Protein AF-A0A2S7Y450-F1 (afdb_monomer)

Nearest PDB structures (foldseek):
  4q97-assembly1_B  TM=5.450E-01  e=5.864E+00  Ginglymostoma cirratum
  1hxm-assembly1_B  TM=4.293E-01  e=9.156E+00  Homo sapiens

Structure (mmCIF, N/CA/C/O backbone):
data_AF-A0A2S7Y450-F1
#
_entry.id   AF-A0A2S7Y450-F1
#
loop_
_atom_site.group_PDB
_atom_site.id
_atom_site.type_symbol
_atom_site.label_atom_id
_atom_site.label_alt_id
_atom_site.label_comp_id
_atom_site.label_asym_id
_atom_site.label_entity_id
_atom_site.label_seq_id
_atom_site.pdbx_PDB_ins_code
_atom_site.Cartn_x
_atom_site.Cartn_y
_atom_site.Cartn_z
_atom_site.occupancy
_atom_site.B_iso_or_equiv
_atom_site.auth_seq_id
_atom_site.auth_comp_id
_atom_site.auth_asym_id
_atom_site.auth_atom_id
_atom_site.pdbx_PDB_model_num
ATOM 1 N N . MET A 1 1 ? 5.043 7.098 26.850 1.00 60.69 1 MET A N 1
ATOM 2 C CA . MET A 1 1 ? 4.029 7.138 25.773 1.00 60.69 1 MET A CA 1
ATOM 3 C C . MET A 1 1 ? 2.965 6.100 26.075 1.00 60.69 1 MET A C 1
ATOM 5 O O . MET A 1 1 ? 3.335 5.028 26.536 1.00 60.69 1 MET A O 1
ATOM 9 N N . ALA A 1 2 ? 1.686 6.416 25.861 1.00 76.94 2 ALA A N 1
ATOM 10 C CA . ALA A 1 2 ? 0.611 5.437 26.000 1.00 76.94 2 ALA A CA 1
ATOM 11 C C . ALA A 1 2 ? 0.583 4.502 24.778 1.00 76.94 2 ALA A C 1
ATOM 13 O O . ALA A 1 2 ? 0.733 4.953 23.645 1.00 76.94 2 ALA A O 1
ATOM 14 N N . THR A 1 3 ? 0.407 3.205 25.008 1.00 88.06 3 THR A N 1
ATOM 15 C CA . THR A 1 3 ? 0.175 2.196 23.966 1.00 88.06 3 THR A CA 1
ATOM 16 C C . THR A 1 3 ? -1.255 2.292 23.422 1.00 88.06 3 THR A C 1
ATOM 18 O O . THR A 1 3 ? -2.133 2.858 24.072 1.00 88.06 3 THR A O 1
ATOM 21 N N . SER A 1 4 ? -1.522 1.688 22.257 1.00 86.50 4 SER A N 1
ATOM 22 C CA . SER A 1 4 ? -2.878 1.638 21.677 1.00 86.50 4 SER A CA 1
ATOM 23 C C . SER A 1 4 ? -3.914 1.057 22.654 1.00 86.50 4 SER A C 1
ATOM 25 O O . SER A 1 4 ? -4.993 1.622 22.815 1.00 86.50 4 SER A O 1
ATOM 27 N N . ARG A 1 5 ? -3.552 -0.002 23.397 1.00 89.25 5 ARG A N 1
ATOM 28 C CA . ARG A 1 5 ? -4.408 -0.587 24.441 1.00 89.25 5 ARG A CA 1
ATOM 29 C C . ARG A 1 5 ? -4.719 0.416 25.554 1.00 89.25 5 ARG A C 1
ATOM 31 O O . ARG A 1 5 ? -5.879 0.588 25.885 1.00 89.25 5 ARG A O 1
ATOM 38 N N . GLN A 1 6 ? -3.717 1.138 26.059 1.00 92.56 6 GLN A N 1
ATOM 39 C CA . GLN A 1 6 ? -3.934 2.147 27.105 1.00 92.56 6 GLN A CA 1
ATOM 40 C C . GLN A 1 6 ? -4.864 3.279 26.643 1.00 92.56 6 GLN A C 1
ATOM 42 O O . GLN A 1 6 ? -5.698 3.741 27.417 1.00 92.56 6 GLN A O 1
ATOM 47 N N . LEU A 1 7 ? -4.759 3.707 25.380 1.00 92.38 7 LEU A N 1
ATOM 48 C CA . LEU A 1 7 ? -5.682 4.691 24.805 1.00 92.38 7 LEU A CA 1
ATOM 49 C C . LEU A 1 7 ? -7.101 4.121 24.664 1.00 92.38 7 LEU A C 1
ATOM 51 O O . LEU A 1 7 ? -8.072 4.826 24.935 1.00 92.38 7 LEU A O 1
ATOM 55 N N . ALA A 1 8 ? -7.230 2.852 24.275 1.00 93.31 8 ALA A N 1
ATOM 56 C CA . ALA A 1 8 ? -8.525 2.189 24.185 1.00 93.31 8 ALA A CA 1
ATOM 57 C C . ALA A 1 8 ? -9.195 2.052 25.558 1.00 93.31 8 ALA A C 1
ATOM 59 O O . ALA A 1 8 ? -10.369 2.392 25.685 1.00 93.31 8 ALA A O 1
ATOM 60 N N . ASP A 1 9 ? -8.436 1.651 26.579 1.00 94.31 9 ASP A N 1
ATOM 61 C CA . ASP A 1 9 ? -8.911 1.523 27.959 1.00 94.31 9 ASP A CA 1
ATOM 62 C C . ASP A 1 9 ? -9.360 2.882 28.522 1.00 94.31 9 ASP A C 1
ATOM 64 O O . ASP A 1 9 ? -10.389 2.979 29.187 1.00 94.31 9 ASP A O 1
ATOM 68 N N . GLN A 1 10 ? -8.624 3.955 28.212 1.00 95.38 10 GLN A N 1
ATOM 69 C CA . GLN A 1 10 ? -8.931 5.300 28.697 1.00 95.38 10 GLN A CA 1
ATOM 70 C C . GLN A 1 10 ? -10.142 5.939 27.998 1.00 95.38 10 GLN A C 1
ATOM 72 O O . GLN A 1 10 ? -10.911 6.656 28.637 1.00 95.38 10 GLN A O 1
ATOM 77 N N . TYR A 1 11 ? -10.296 5.737 26.686 1.00 94.12 11 TYR A N 1
ATOM 78 C CA . TYR A 1 11 ? -11.283 6.461 25.873 1.00 94.12 11 TYR A CA 1
ATOM 79 C C . TYR A 1 11 ? -12.432 5.588 25.351 1.00 94.12 11 TYR A C 1
ATOM 81 O O . TYR A 1 11 ? -13.281 6.091 24.611 1.00 94.12 11 TYR A O 1
ATOM 89 N N . GLY A 1 12 ? -12.461 4.298 25.696 1.00 94.25 12 GLY A N 1
ATOM 90 C CA . GLY A 1 12 ? -13.509 3.351 25.301 1.00 94.25 12 GLY A CA 1
ATOM 91 C C . GLY A 1 12 ? -13.569 3.065 23.797 1.00 94.25 12 GLY A C 1
ATOM 92 O O . GLY A 1 12 ? -14.603 2.632 23.294 1.00 94.25 12 GLY A O 1
ATOM 93 N N . ARG A 1 13 ? -12.496 3.353 23.050 1.00 91.31 13 ARG A N 1
ATOM 94 C CA . ARG A 1 13 ? -12.422 3.139 21.597 1.00 91.31 13 ARG A CA 1
ATOM 95 C C . ARG A 1 13 ? -10.993 2.906 21.133 1.00 91.31 13 ARG A C 1
ATOM 97 O O . ARG A 1 13 ? -10.075 3.594 21.574 1.00 91.31 13 ARG A O 1
ATOM 104 N N . VAL A 1 14 ? -10.821 1.998 20.180 1.00 91.44 14 VAL A N 1
ATOM 105 C CA . VAL A 1 14 ? -9.534 1.803 19.506 1.00 91.44 14 VAL A CA 1
ATOM 106 C C . VAL A 1 14 ? -9.270 2.984 18.569 1.00 91.44 14 VAL A C 1
ATOM 108 O O . VAL A 1 14 ? -10.163 3.437 17.852 1.00 91.44 14 VAL A O 1
ATOM 111 N N . VAL A 1 15 ? -8.042 3.502 18.590 1.00 90.81 15 VAL A N 1
ATOM 112 C CA . VAL A 1 15 ? -7.604 4.564 17.678 1.00 90.81 15 VAL A CA 1
ATOM 113 C C . VAL A 1 15 ? -7.235 3.932 16.330 1.00 90.81 15 VAL A C 1
ATOM 115 O O . VAL A 1 15 ? -6.388 3.037 16.316 1.00 90.81 15 VAL A O 1
ATOM 118 N N . PRO A 1 16 ? -7.825 4.377 15.203 1.00 93.38 16 PRO A N 1
ATOM 119 C CA . PRO A 1 16 ? -7.416 3.910 13.884 1.00 93.38 16 PRO A CA 1
ATOM 120 C C . PRO A 1 16 ? -5.931 4.168 13.639 1.00 93.38 16 PRO A C 1
ATOM 122 O O . PRO A 1 16 ? -5.408 5.217 14.022 1.00 93.38 16 PRO A O 1
ATOM 125 N N . SER A 1 17 ? -5.255 3.221 12.996 1.00 94.38 17 SER A N 1
ATOM 126 C CA . SER A 1 17 ? -3.810 3.282 12.792 1.00 94.38 17 SER A CA 1
ATOM 127 C C . SER A 1 17 ? -3.404 2.902 11.373 1.00 94.38 17 SER A C 1
ATOM 129 O O . SER A 1 17 ? -4.148 2.254 10.636 1.00 94.38 17 SER A O 1
ATOM 131 N N . ILE A 1 18 ? -2.201 3.331 11.004 1.00 96.62 18 ILE A N 1
ATOM 132 C CA . ILE A 1 18 ? -1.462 2.888 9.824 1.00 96.62 18 ILE A CA 1
ATOM 133 C C . ILE A 1 18 ? -0.066 2.470 10.274 1.00 96.62 18 ILE A C 1
ATOM 135 O O . ILE A 1 18 ? 0.449 2.995 11.265 1.00 96.62 18 ILE A O 1
ATOM 139 N N . ALA A 1 19 ? 0.546 1.539 9.553 1.00 97.25 19 ALA A N 1
ATOM 140 C CA . ALA A 1 19 ? 1.893 1.060 9.834 1.00 97.25 19 ALA A CA 1
ATOM 141 C C . ALA A 1 19 ? 2.818 1.304 8.641 1.00 97.25 19 ALA A C 1
ATOM 143 O O . ALA A 1 19 ? 2.376 1.283 7.493 1.00 97.25 19 ALA A O 1
ATOM 144 N N . PHE A 1 20 ? 4.108 1.490 8.922 1.00 97.62 20 PHE A N 1
ATOM 145 C CA . PHE A 1 20 ? 5.150 1.648 7.911 1.00 97.62 20 PHE A CA 1
ATOM 146 C C . PHE A 1 20 ? 6.262 0.629 8.141 1.00 97.62 20 PHE A C 1
ATOM 148 O O . PHE A 1 20 ? 6.754 0.489 9.261 1.00 97.62 20 PHE A O 1
ATOM 155 N N . VAL A 1 21 ? 6.687 -0.050 7.078 1.00 97.44 21 VAL A N 1
ATOM 156 C CA . VAL A 1 21 ? 7.895 -0.887 7.065 1.00 97.44 21 VAL A CA 1
ATOM 157 C C . VAL A 1 21 ? 8.706 -0.594 5.814 1.00 97.44 21 VAL A C 1
ATOM 159 O O . VAL A 1 21 ? 8.157 -0.180 4.804 1.00 97.44 21 VAL A O 1
ATOM 162 N N . HIS A 1 22 ? 10.023 -0.789 5.845 1.00 95.06 22 HIS A N 1
ATOM 163 C CA . HIS A 1 22 ? 10.822 -0.543 4.642 1.00 95.06 22 HIS A CA 1
ATOM 164 C C . HIS A 1 22 ? 10.578 -1.615 3.570 1.00 95.06 22 HIS A C 1
ATOM 166 O O . HIS A 1 22 ? 10.266 -1.275 2.434 1.00 95.06 22 HIS A O 1
ATOM 172 N N . ILE A 1 23 ? 10.696 -2.894 3.944 1.00 95.56 23 ILE A N 1
ATOM 173 C CA . ILE A 1 23 ? 10.594 -4.047 3.040 1.00 95.56 23 ILE A CA 1
ATOM 174 C C . ILE A 1 23 ? 9.169 -4.619 3.111 1.00 95.56 23 ILE A C 1
ATOM 176 O O . ILE A 1 23 ? 8.686 -4.855 4.223 1.00 95.56 23 ILE A O 1
ATOM 180 N N . PRO A 1 24 ? 8.498 -4.893 1.978 1.00 96.19 24 PRO A N 1
ATOM 181 C CA . PRO A 1 24 ? 7.167 -5.494 1.980 1.00 96.19 24 PRO A CA 1
ATOM 182 C C . PRO A 1 24 ? 7.155 -6.858 2.668 1.00 96.19 24 PRO A C 1
ATOM 184 O O . PRO A 1 24 ? 8.093 -7.645 2.550 1.00 96.19 24 PRO A O 1
ATOM 187 N N . ILE A 1 25 ? 6.060 -7.179 3.351 1.00 95.94 25 ILE A N 1
ATOM 188 C CA . ILE A 1 25 ? 5.819 -8.530 3.875 1.00 95.94 25 ILE 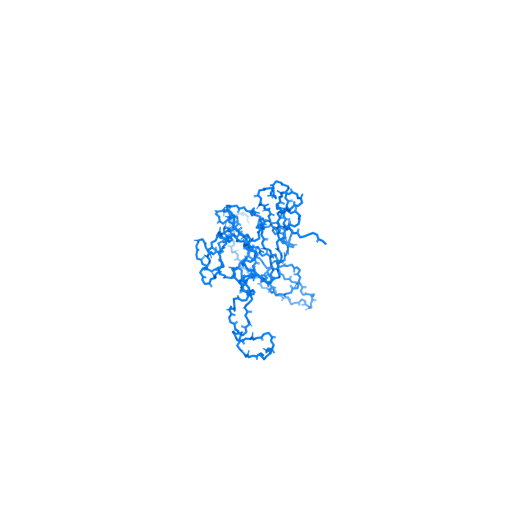A CA 1
ATOM 189 C C . ILE A 1 25 ? 5.662 -9.540 2.734 1.00 95.94 25 ILE A C 1
ATOM 191 O O . ILE A 1 25 ? 5.249 -9.182 1.628 1.00 95.94 25 ILE A O 1
ATOM 195 N N . HIS A 1 26 ? 5.945 -10.820 2.991 1.00 94.00 26 HIS A N 1
ATOM 196 C CA . HIS A 1 26 ? 5.884 -11.834 1.937 1.00 94.00 26 HIS A CA 1
ATOM 197 C C . HIS A 1 26 ? 4.498 -11.982 1.288 1.00 94.00 26 HIS A C 1
ATOM 199 O O . HIS A 1 26 ? 4.424 -12.343 0.113 1.00 94.00 26 HIS A O 1
ATOM 205 N N . ALA A 1 27 ? 3.416 -11.632 1.993 1.00 93.88 27 ALA A N 1
ATOM 206 C CA . ALA A 1 27 ? 2.067 -11.590 1.425 1.00 93.88 27 ALA A CA 1
ATOM 207 C C . ALA A 1 27 ? 1.996 -10.771 0.121 1.00 93.88 27 ALA A C 1
ATOM 209 O O . ALA A 1 27 ? 1.366 -11.219 -0.829 1.00 93.88 27 ALA A O 1
ATOM 210 N N . ALA A 1 28 ? 2.715 -9.645 0.008 1.00 94.44 28 ALA A N 1
ATOM 211 C CA . ALA A 1 28 ? 2.746 -8.840 -1.218 1.00 94.44 28 ALA A CA 1
ATOM 212 C C . ALA A 1 28 ? 3.334 -9.607 -2.420 1.00 94.44 28 ALA A C 1
ATOM 214 O O . ALA A 1 28 ? 2.853 -9.481 -3.543 1.00 94.44 28 ALA A O 1
ATOM 215 N N . ALA A 1 29 ? 4.347 -10.453 -2.192 1.00 92.25 29 ALA A N 1
ATOM 216 C CA . ALA A 1 29 ? 4.947 -11.284 -3.238 1.00 92.25 29 ALA A CA 1
ATOM 217 C C . ALA A 1 29 ? 4.000 -12.390 -3.727 1.00 92.25 29 ALA A C 1
ATOM 219 O O . ALA A 1 29 ? 4.045 -12.765 -4.901 1.00 92.25 29 ALA A O 1
ATOM 220 N N . VAL A 1 30 ? 3.170 -12.914 -2.822 1.00 91.75 30 VAL A N 1
ATOM 221 C CA . VAL A 1 30 ? 2.146 -13.922 -3.123 1.00 91.75 30 VAL A CA 1
ATOM 222 C C . VAL A 1 30 ? 0.987 -13.274 -3.884 1.00 91.75 30 VAL A C 1
ATOM 224 O O . VAL A 1 30 ? 0.664 -13.713 -4.986 1.00 91.75 30 VAL A O 1
ATOM 227 N N . LEU A 1 31 ? 0.476 -12.154 -3.366 1.00 92.12 31 LEU A N 1
ATOM 228 C CA . LEU A 1 31 ? -0.584 -11.331 -3.958 1.00 92.12 31 LEU A CA 1
ATOM 229 C C . LEU A 1 31 ? -0.202 -10.676 -5.284 1.00 92.12 31 LEU A C 1
ATOM 231 O O . LEU A 1 31 ? -1.064 -10.187 -5.993 1.00 92.12 31 LEU A O 1
ATOM 235 N N . LYS A 1 32 ? 1.078 -10.634 -5.659 1.00 91.12 32 LYS A N 1
ATOM 236 C CA . LYS A 1 32 ? 1.474 -10.220 -7.012 1.00 91.12 32 LYS A CA 1
ATOM 237 C C . LYS A 1 32 ? 1.153 -11.293 -8.065 1.00 91.12 32 LYS A C 1
ATOM 239 O O . LYS A 1 32 ? 1.093 -10.962 -9.245 1.00 91.12 32 LYS A O 1
ATOM 244 N N . LYS A 1 33 ? 0.993 -12.566 -7.677 1.00 86.31 33 LYS A N 1
ATOM 245 C CA . LYS A 1 33 ? 1.074 -13.714 -8.601 1.00 86.31 33 LYS A CA 1
ATOM 246 C C . LYS A 1 33 ? -0.204 -14.536 -8.803 1.00 86.31 33 LYS A C 1
ATOM 248 O O . LYS A 1 33 ? -0.239 -15.268 -9.787 1.00 86.31 33 LYS A O 1
ATOM 253 N N . GLN A 1 34 ? -1.200 -14.521 -7.920 1.00 81.69 34 GLN A N 1
ATOM 254 C CA . GLN A 1 34 ? -2.325 -15.481 -7.997 1.00 81.69 34 GLN A CA 1
ATOM 255 C C . GLN A 1 34 ? -3.517 -14.877 -8.782 1.00 81.69 34 GLN A C 1
ATOM 257 O O . GLN A 1 34 ? -3.832 -13.756 -8.552 1.00 81.69 34 GLN A O 1
ATOM 262 N N . GLY A 1 35 ? -4.208 -15.497 -9.746 1.00 53.41 35 GLY A N 1
ATOM 263 C CA . GLY A 1 35 ? -5.267 -14.839 -10.583 1.00 53.41 35 GLY A CA 1
ATOM 264 C C . GLY A 1 35 ? -6.477 -14.175 -9.849 1.00 53.41 35 GLY A C 1
ATOM 265 O O . GLY A 1 35 ? -6.472 -14.094 -8.630 1.00 53.41 35 GLY A O 1
ATOM 266 N N . PRO A 1 36 ? -7.513 -13.633 -10.538 1.00 42.25 36 PRO A N 1
ATOM 267 C CA . PRO A 1 36 ? -8.442 -12.617 -9.988 1.00 42.25 36 PRO A CA 1
ATOM 268 C C . PRO A 1 36 ? -9.056 -13.001 -8.631 1.00 42.25 36 PRO A C 1
ATOM 270 O O . PRO A 1 36 ? -9.654 -14.066 -8.518 1.00 42.25 36 PRO A O 1
ATOM 273 N N . GLY A 1 37 ? -8.867 -12.152 -7.610 1.00 53.91 37 GLY A N 1
ATOM 274 C CA . GLY A 1 37 ? -9.026 -12.513 -6.189 1.00 53.91 37 GLY A CA 1
ATOM 275 C C . GLY A 1 37 ? -7.698 -12.774 -5.448 1.00 53.91 37 GLY A C 1
ATOM 276 O O . GLY A 1 37 ? -7.700 -12.875 -4.226 1.00 53.91 37 GLY A O 1
ATOM 277 N N . GLY A 1 38 ? -6.557 -12.812 -6.153 1.00 61.94 38 GLY A N 1
ATOM 278 C CA . GLY A 1 38 ? -5.213 -12.982 -5.575 1.00 61.94 38 GLY A CA 1
ATOM 279 C C . GLY A 1 38 ? -4.027 -12.367 -6.358 1.00 61.94 38 GLY A C 1
ATOM 280 O O . GLY A 1 38 ? -2.888 -12.767 -6.098 1.00 61.94 38 GLY A O 1
ATOM 281 N N . HIS A 1 39 ? -4.240 -11.475 -7.354 1.00 80.44 39 HIS A N 1
ATOM 282 C CA . HIS A 1 39 ? -3.160 -10.866 -8.186 1.00 80.44 39 HIS A CA 1
ATOM 283 C C . HIS A 1 39 ? -3.430 -9.398 -8.420 1.00 80.44 39 HIS A C 1
ATOM 285 O O . HIS A 1 39 ? -4.572 -8.961 -8.564 1.00 80.44 39 HIS A O 1
ATOM 291 N N . VAL A 1 40 ? -2.335 -8.667 -8.570 1.00 90.12 40 VAL A N 1
ATOM 292 C CA . VAL A 1 40 ? -2.318 -7.281 -9.013 1.00 90.12 40 VAL A CA 1
ATOM 293 C C . VAL A 1 40 ? -2.815 -7.173 -10.458 1.00 90.12 40 VAL A C 1
ATOM 295 O O . VAL A 1 40 ? -2.072 -7.392 -11.414 1.00 90.12 40 VAL A O 1
ATOM 298 N N . ASP A 1 41 ? -4.081 -6.797 -10.585 1.00 92.12 41 ASP A N 1
ATOM 299 C CA . ASP A 1 41 ? -4.719 -6.268 -11.794 1.00 92.12 41 ASP A CA 1
ATOM 300 C C . ASP A 1 41 ? -4.615 -4.734 -11.805 1.00 92.12 41 ASP A C 1
ATOM 302 O O . ASP A 1 41 ? -5.112 -4.095 -10.883 1.00 92.12 41 ASP A O 1
ATOM 306 N N . LEU A 1 42 ? -4.001 -4.133 -12.830 1.00 92.56 42 LEU A N 1
ATOM 307 C CA . LEU A 1 42 ? -3.759 -2.683 -12.896 1.00 92.56 42 LEU A CA 1
ATOM 308 C C . LEU A 1 42 ? -5.019 -1.830 -13.117 1.00 92.56 42 LEU A C 1
ATOM 310 O O . LEU A 1 42 ? -4.945 -0.615 -12.943 1.00 92.56 42 LEU A O 1
ATOM 314 N N . GLN A 1 43 ? -6.157 -2.433 -13.471 1.00 94.00 43 GLN A N 1
ATOM 315 C CA . GLN A 1 43 ? -7.448 -1.737 -13.484 1.00 94.00 43 GLN A CA 1
ATOM 316 C C . GLN A 1 43 ? -8.102 -1.693 -12.098 1.00 94.00 43 GLN A C 1
ATOM 318 O O . GLN A 1 43 ? -8.972 -0.865 -11.869 1.00 94.00 43 GLN A O 1
ATOM 323 N N . ARG A 1 44 ? -7.682 -2.549 -11.161 1.00 94.06 44 ARG A N 1
ATOM 324 C CA . ARG A 1 44 ? -8.197 -2.611 -9.774 1.00 94.06 44 ARG A CA 1
ATOM 325 C C . ARG A 1 44 ? -7.189 -2.078 -8.755 1.00 94.06 44 ARG A C 1
ATOM 327 O O . ARG A 1 44 ? -7.534 -1.530 -7.719 1.00 94.06 44 ARG A O 1
ATOM 334 N N . HIS A 1 45 ? -5.915 -2.201 -9.094 1.00 94.81 45 HIS A N 1
ATOM 335 C CA . HIS A 1 45 ? -4.753 -1.849 -8.294 1.00 94.81 45 HIS A CA 1
ATOM 336 C C . HIS A 1 45 ? -3.877 -0.906 -9.129 1.00 94.81 45 HIS A C 1
ATOM 338 O O . HIS A 1 45 ? -2.796 -1.302 -9.579 1.00 94.81 45 HIS A O 1
ATOM 344 N N . PRO A 1 46 ? -4.354 0.321 -9.414 1.00 95.12 46 PRO A N 1
ATOM 345 C CA . PRO A 1 46 ? -3.670 1.227 -10.326 1.00 95.12 46 PRO A CA 1
ATOM 346 C C . PRO A 1 46 ? -2.262 1.552 -9.819 1.00 95.12 46 PRO A C 1
ATOM 348 O O . PRO A 1 46 ? -1.999 1.502 -8.612 1.00 95.12 46 PRO A O 1
ATOM 351 N N . SER A 1 47 ? -1.394 1.981 -10.742 1.00 94.31 47 SER A N 1
ATOM 352 C CA . SER A 1 47 ? 0.049 2.279 -10.587 1.00 94.31 47 SER A CA 1
ATOM 353 C C . SER A 1 47 ? 0.976 1.182 -11.145 1.00 94.31 47 SER A C 1
ATOM 355 O O . SER A 1 47 ? 0.560 0.367 -11.962 1.00 94.31 47 SER A O 1
ATOM 357 N N . ILE A 1 48 ? 2.272 1.221 -10.827 1.00 95.19 48 ILE A N 1
ATOM 358 C CA . ILE A 1 48 ? 3.314 0.439 -11.510 1.00 95.19 48 ILE A CA 1
ATOM 359 C C . ILE A 1 48 ? 3.480 -0.926 -10.829 1.00 95.19 48 ILE A C 1
ATOM 361 O O . ILE A 1 48 ? 3.490 -0.991 -9.604 1.00 95.19 48 ILE A O 1
ATOM 365 N N . ASN A 1 49 ? 3.642 -2.011 -11.598 1.00 94.56 49 ASN A N 1
ATOM 366 C CA . ASN A 1 49 ? 3.903 -3.375 -11.103 1.00 94.56 49 ASN A CA 1
ATOM 367 C C . ASN A 1 49 ? 5.097 -4.046 -11.821 1.00 94.56 49 ASN A C 1
ATOM 369 O O . ASN A 1 49 ? 5.005 -5.177 -12.301 1.00 94.56 49 ASN A O 1
ATOM 373 N N . ASP A 1 50 ? 6.220 -3.347 -11.929 1.00 94.56 50 ASP A N 1
ATOM 374 C CA . ASP A 1 50 ? 7.316 -3.658 -12.860 1.00 94.56 50 ASP A CA 1
ATOM 375 C C . ASP A 1 50 ? 8.607 -4.131 -12.168 1.00 94.56 50 ASP A C 1
ATOM 377 O O . ASP A 1 50 ? 9.659 -4.220 -12.792 1.00 94.56 50 ASP A O 1
ATOM 381 N N . ASP A 1 51 ? 8.548 -4.459 -10.873 1.00 92.88 51 ASP A N 1
ATOM 382 C CA . ASP A 1 51 ? 9.735 -4.865 -10.112 1.00 92.88 51 ASP A CA 1
ATOM 383 C C . ASP A 1 51 ? 9.572 -6.207 -9.399 1.00 92.88 51 ASP A C 1
ATOM 385 O O . ASP A 1 51 ? 8.478 -6.603 -8.974 1.00 92.88 51 ASP A O 1
ATOM 389 N N . LYS A 1 52 ? 10.673 -6.939 -9.250 1.00 91.31 52 LYS A N 1
ATOM 390 C CA . LYS A 1 52 ? 10.680 -8.199 -8.516 1.00 91.31 52 LYS A CA 1
ATOM 391 C C . LYS A 1 52 ? 10.564 -7.906 -7.023 1.00 91.31 52 LYS A C 1
ATOM 393 O O . LYS A 1 52 ? 11.428 -7.265 -6.446 1.00 91.31 52 LYS A O 1
ATOM 398 N N . ILE A 1 53 ? 9.569 -8.510 -6.382 1.00 90.62 53 ILE A N 1
ATOM 399 C CA . ILE A 1 53 ? 9.376 -8.378 -4.936 1.00 90.62 53 ILE A CA 1
ATOM 400 C C . ILE A 1 53 ? 10.375 -9.256 -4.186 1.00 90.62 53 ILE A C 1
ATOM 402 O O . ILE A 1 53 ? 10.308 -10.489 -4.264 1.00 90.62 53 ILE A O 1
ATOM 406 N N . ASN A 1 54 ? 11.265 -8.623 -3.419 1.00 81.88 54 ASN A N 1
ATOM 407 C CA . ASN A 1 54 ? 12.133 -9.297 -2.452 1.00 81.88 54 ASN A CA 1
ATOM 408 C C . ASN A 1 54 ? 11.645 -8.988 -1.031 1.00 81.88 54 ASN A C 1
ATOM 410 O O . ASN A 1 54 ? 12.267 -8.239 -0.283 1.00 81.88 54 ASN A O 1
ATOM 414 N N . GLY A 1 55 ? 10.497 -9.567 -0.672 1.00 85.75 55 GLY A N 1
ATOM 415 C CA . GLY A 1 55 ? 9.858 -9.313 0.617 1.00 85.75 55 GLY A CA 1
ATOM 416 C C . GLY A 1 55 ? 10.681 -9.769 1.826 1.00 85.75 55 GLY A C 1
ATOM 417 O O . GLY A 1 55 ? 11.678 -10.491 1.710 1.00 85.75 55 GLY A O 1
ATOM 418 N N . GLN A 1 56 ? 10.221 -9.375 3.012 1.00 89.44 56 GLN A N 1
ATOM 419 C CA . GLN A 1 56 ? 10.819 -9.767 4.282 1.00 89.44 56 GLN A CA 1
ATOM 420 C C . GLN A 1 56 ? 11.027 -11.287 4.337 1.00 89.44 56 GLN A C 1
ATOM 422 O O . GLN A 1 56 ? 10.243 -12.077 3.813 1.00 89.44 56 GLN A O 1
ATOM 427 N N . SER A 1 57 ? 12.107 -11.711 4.993 1.00 85.31 57 SER A N 1
ATOM 428 C CA . SER A 1 57 ? 12.496 -13.127 5.123 1.00 85.31 57 SER A CA 1
ATOM 429 C C . SER A 1 57 ? 12.951 -13.827 3.836 1.00 85.31 57 SER A C 1
ATOM 431 O O . SER A 1 57 ? 13.185 -15.039 3.877 1.00 85.31 57 SER A O 1
ATOM 433 N N . HIS A 1 58 ? 13.104 -13.117 2.715 1.00 84.25 58 HIS A N 1
ATOM 434 C CA . HIS A 1 58 ? 13.768 -13.628 1.511 1.00 84.25 58 HIS A CA 1
ATOM 435 C C . HIS A 1 58 ? 15.297 -13.467 1.609 1.00 84.25 58 HIS A C 1
ATOM 437 O O . HIS A 1 58 ? 15.782 -12.527 2.237 1.00 84.25 58 HIS A O 1
ATOM 443 N N . GLY A 1 59 ? 16.072 -14.374 1.004 1.00 76.75 59 GLY A N 1
ATOM 444 C CA . GLY A 1 59 ? 17.538 -14.265 0.943 1.00 76.75 59 GLY A CA 1
ATOM 445 C C . GLY A 1 59 ? 18.289 -14.737 2.194 1.00 76.75 59 GLY A C 1
ATOM 446 O O . GLY A 1 59 ? 19.510 -14.603 2.252 1.00 76.75 59 GLY A O 1
ATOM 447 N N . TRP A 1 60 ? 17.588 -15.301 3.182 1.00 71.06 60 TRP A N 1
ATOM 448 C CA . TRP A 1 60 ? 18.202 -15.885 4.377 1.00 71.06 60 TRP A CA 1
ATOM 449 C C . TRP A 1 60 ? 18.481 -17.381 4.167 1.00 71.06 60 TRP A C 1
ATOM 451 O O . TRP A 1 60 ? 17.596 -18.087 3.676 1.00 71.06 60 TRP A O 1
ATOM 461 N N . PRO A 1 61 ? 19.656 -17.908 4.568 1.00 70.31 61 PRO A N 1
ATOM 462 C CA . PRO A 1 61 ? 19.911 -19.344 4.505 1.00 70.31 61 PRO A CA 1
ATOM 463 C C . PRO A 1 61 ? 18.881 -20.109 5.342 1.00 70.31 61 PRO A C 1
ATOM 465 O O . PRO A 1 61 ? 18.554 -19.699 6.462 1.00 70.31 61 PRO A O 1
ATOM 468 N N . ARG A 1 62 ? 18.393 -21.246 4.826 1.00 60.41 62 ARG A N 1
ATOM 469 C CA . ARG A 1 62 ? 17.319 -22.028 5.474 1.00 60.41 62 ARG A CA 1
ATOM 470 C C . ARG A 1 62 ? 17.659 -22.452 6.911 1.00 60.41 62 ARG A C 1
ATOM 472 O O . ARG A 1 62 ? 16.763 -22.507 7.744 1.00 60.41 62 ARG A O 1
ATOM 479 N N . ASN A 1 63 ? 18.946 -22.655 7.206 1.00 59.84 63 ASN A N 1
ATOM 480 C CA . ASN A 1 63 ? 19.455 -23.151 8.492 1.00 59.84 63 ASN A CA 1
ATOM 481 C C . ASN A 1 63 ? 20.295 -22.119 9.276 1.00 59.84 63 ASN A C 1
ATOM 483 O O . ASN A 1 63 ? 21.066 -22.491 10.159 1.00 59.84 63 ASN A O 1
ATOM 487 N N . ALA A 1 64 ? 20.196 -20.822 8.962 1.00 58.16 64 ALA A N 1
ATOM 488 C CA . ALA A 1 64 ? 20.938 -19.802 9.704 1.00 58.16 64 ALA A CA 1
ATOM 489 C C . ALA A 1 64 ? 20.320 -19.569 11.098 1.00 58.16 64 ALA A C 1
ATOM 491 O O . ALA A 1 64 ? 19.305 -18.880 11.232 1.00 58.16 64 ALA A O 1
ATOM 492 N N . ASN A 1 65 ? 20.937 -20.097 12.157 1.00 56.94 65 ASN A N 1
ATOM 493 C CA . ASN A 1 65 ? 20.740 -19.546 13.501 1.00 56.94 65 ASN A CA 1
ATOM 494 C C . ASN A 1 65 ? 21.335 -18.132 13.541 1.00 56.94 65 ASN A C 1
ATOM 496 O O . ASN A 1 65 ? 22.361 -17.888 12.909 1.00 56.94 65 ASN A O 1
ATOM 500 N N . ALA A 1 66 ? 20.730 -17.210 14.301 1.00 55.91 66 ALA A N 1
ATOM 501 C CA . ALA A 1 66 ? 21.173 -15.809 14.399 1.00 55.91 66 ALA A CA 1
ATOM 502 C C . ALA A 1 66 ? 22.666 -15.645 14.770 1.00 55.91 66 ALA A C 1
ATOM 504 O O . ALA A 1 66 ? 23.262 -14.612 14.485 1.00 55.91 66 ALA A O 1
ATOM 505 N N . ASN A 1 67 ? 23.273 -16.691 15.342 1.00 55.12 67 ASN A N 1
ATOM 506 C CA . ASN A 1 67 ? 24.665 -16.732 15.785 1.00 55.12 67 ASN A CA 1
ATOM 507 C C . ASN A 1 67 ? 25.643 -17.348 14.768 1.00 55.12 67 ASN A C 1
ATOM 509 O O . ASN A 1 67 ? 26.838 -17.388 15.043 1.00 55.12 67 ASN A O 1
ATOM 513 N N . ASN A 1 68 ? 25.178 -17.859 13.623 1.00 49.72 68 ASN A N 1
ATOM 514 C CA . ASN A 1 68 ? 26.049 -18.445 12.605 1.00 49.72 68 ASN A CA 1
ATOM 515 C C . ASN A 1 68 ? 25.985 -17.614 11.319 1.00 49.72 68 ASN A C 1
ATOM 517 O O . ASN A 1 68 ? 25.194 -17.872 10.416 1.00 49.72 68 ASN A O 1
ATOM 521 N N . THR A 1 69 ? 26.830 -16.586 11.264 1.00 48.25 69 THR A N 1
ATOM 522 C CA . THR A 1 69 ? 26.988 -15.647 10.143 1.00 48.25 69 THR A CA 1
ATOM 523 C C . THR A 1 69 ? 27.830 -16.209 8.996 1.00 48.25 69 THR A C 1
ATOM 525 O O . THR A 1 69 ? 28.302 -15.452 8.144 1.00 48.25 69 THR A O 1
ATOM 528 N N . THR A 1 70 ? 28.024 -17.530 8.921 1.00 49.50 70 THR A N 1
ATOM 529 C CA . THR A 1 70 ? 28.657 -18.122 7.744 1.00 49.50 70 THR A CA 1
ATOM 530 C C . THR A 1 70 ? 27.701 -17.986 6.560 1.00 49.50 70 THR A C 1
ATOM 532 O O . THR A 1 70 ? 26.718 -18.713 6.420 1.00 49.50 70 THR A O 1
ATOM 535 N N . ARG A 1 71 ? 27.982 -16.986 5.711 1.00 49.81 71 ARG A N 1
ATOM 536 C CA . ARG A 1 71 ? 27.438 -16.845 4.355 1.00 49.81 71 ARG A CA 1
ATOM 537 C C . ARG A 1 71 ? 27.779 -18.113 3.576 1.00 49.81 71 ARG A C 1
ATOM 539 O O . ARG A 1 71 ? 28.770 -18.175 2.855 1.00 49.81 71 ARG A O 1
ATOM 546 N N . THR A 1 72 ? 26.963 -19.143 3.731 1.00 50.28 72 THR A N 1
ATOM 547 C CA . THR A 1 72 ? 26.879 -20.199 2.733 1.00 50.28 72 THR A CA 1
ATOM 548 C C . THR A 1 72 ? 26.367 -19.538 1.452 1.00 50.28 72 THR A C 1
ATOM 550 O O . THR A 1 72 ? 25.523 -18.645 1.503 1.00 50.28 72 THR A O 1
ATOM 553 N N . GLY A 1 73 ? 26.901 -19.916 0.289 1.00 51.66 73 GLY A N 1
ATOM 554 C CA . GLY A 1 73 ? 26.475 -19.383 -1.015 1.00 51.66 73 GLY A CA 1
ATOM 555 C C . GLY A 1 73 ? 25.012 -19.684 -1.382 1.00 51.66 73 GLY A C 1
ATOM 556 O O . GLY A 1 73 ? 24.592 -19.394 -2.499 1.00 51.66 73 GLY A O 1
ATOM 557 N N . ASP A 1 74 ? 24.241 -20.257 -0.456 1.00 57.28 74 ASP A N 1
ATOM 558 C CA . ASP A 1 74 ? 22.802 -20.435 -0.549 1.00 57.28 74 ASP A CA 1
ATOM 559 C C . ASP A 1 74 ? 22.120 -19.066 -0.414 1.00 57.28 74 ASP A C 1
ATOM 561 O O . ASP A 1 74 ? 21.905 -18.544 0.684 1.00 57.28 74 ASP A O 1
ATOM 565 N N . ARG A 1 75 ? 21.788 -18.452 -1.556 1.00 58.28 75 ARG A N 1
ATOM 566 C CA . ARG A 1 75 ? 20.830 -17.340 -1.604 1.00 58.28 75 ARG A CA 1
ATOM 567 C C . ARG A 1 75 ? 19.449 -17.927 -1.312 1.00 58.28 75 ARG A C 1
ATOM 569 O O . ARG A 1 75 ? 18.674 -18.184 -2.229 1.00 58.28 75 ARG A O 1
ATOM 576 N N . GLY A 1 76 ? 19.195 -18.212 -0.038 1.00 64.44 76 GLY A N 1
ATOM 577 C CA . GLY A 1 76 ? 18.009 -18.937 0.394 1.00 64.44 76 GLY A CA 1
ATOM 578 C C . GLY A 1 76 ? 16.707 -18.262 -0.051 1.00 64.44 76 GLY A C 1
ATOM 579 O O . GLY A 1 76 ? 16.633 -17.048 -0.252 1.00 64.44 76 GLY A O 1
ATOM 580 N N . GLY A 1 77 ? 15.663 -19.074 -0.229 1.00 81.06 77 GLY A N 1
ATOM 581 C CA . GLY A 1 77 ? 14.319 -18.612 -0.583 1.00 81.06 77 GLY A CA 1
ATOM 582 C C . GLY A 1 77 ? 13.585 -17.927 0.577 1.00 81.06 77 GLY A C 1
ATOM 583 O O . GLY A 1 77 ? 14.185 -17.432 1.527 1.00 81.06 77 GLY A O 1
ATOM 584 N N . TYR A 1 78 ? 12.255 -17.901 0.508 1.00 87.12 78 TYR A N 1
ATOM 585 C CA . TYR A 1 78 ? 11.427 -17.405 1.607 1.00 87.12 78 TYR A CA 1
ATOM 586 C C . TYR A 1 78 ? 11.571 -18.286 2.859 1.00 87.12 78 TYR A C 1
ATOM 588 O O . TYR A 1 78 ? 11.337 -19.492 2.799 1.00 87.12 78 TYR A O 1
ATOM 596 N N . THR A 1 79 ? 11.943 -17.685 3.993 1.00 87.06 79 THR A N 1
ATOM 597 C CA . THR A 1 79 ? 12.227 -18.407 5.251 1.00 87.06 79 THR A CA 1
ATOM 598 C C . THR A 1 79 ? 11.112 -18.353 6.294 1.00 87.06 79 THR A C 1
ATOM 600 O O . THR A 1 79 ? 11.284 -18.902 7.378 1.00 87.06 79 THR A O 1
ATOM 603 N N . ARG A 1 80 ? 9.968 -17.715 5.999 1.00 89.75 80 ARG A N 1
ATOM 604 C CA . ARG A 1 80 ? 8.802 -17.611 6.906 1.00 89.75 80 ARG A CA 1
ATOM 605 C C . ARG A 1 80 ? 9.038 -16.868 8.228 1.00 89.75 80 ARG A C 1
ATOM 607 O O . ARG A 1 80 ? 8.174 -16.885 9.099 1.00 89.75 80 ARG A O 1
ATOM 614 N N . ARG A 1 81 ? 10.174 -16.186 8.398 1.00 88.81 81 ARG A N 1
ATOM 615 C CA . ARG A 1 81 ? 10.506 -15.461 9.642 1.00 88.81 81 ARG A CA 1
ATOM 616 C C . ARG A 1 81 ? 9.607 -14.251 9.907 1.00 88.81 81 ARG A C 1
ATOM 618 O O . ARG A 1 81 ? 9.524 -13.798 11.041 1.00 88.81 81 ARG A O 1
ATOM 625 N N . ASP A 1 82 ? 8.919 -13.751 8.888 1.00 92.81 82 ASP A N 1
ATOM 626 C CA . ASP A 1 82 ? 7.964 -12.648 8.965 1.00 92.81 82 ASP A CA 1
ATOM 627 C C . ASP A 1 82 ? 6.532 -13.121 9.249 1.00 92.81 82 ASP A C 1
ATOM 629 O O . ASP A 1 82 ? 5.652 -12.279 9.402 1.00 92.81 82 ASP A O 1
ATOM 633 N N . VAL A 1 83 ? 6.274 -14.432 9.366 1.00 93.50 83 VAL A N 1
ATOM 634 C CA . VAL A 1 83 ? 4.935 -14.955 9.694 1.00 93.50 83 VAL A CA 1
ATOM 635 C C . VAL A 1 83 ? 4.410 -14.399 11.022 1.00 93.50 83 VAL A C 1
ATOM 637 O O . VAL A 1 83 ? 3.304 -13.861 11.004 1.00 93.50 83 VAL A O 1
ATOM 640 N N . PRO A 1 84 ? 5.165 -14.411 12.142 1.00 94.75 84 PRO A N 1
ATOM 641 C CA . PRO A 1 84 ? 4.683 -13.816 13.392 1.00 94.75 84 PRO A CA 1
ATOM 642 C C . PRO A 1 84 ? 4.378 -12.320 13.261 1.00 94.75 84 PRO A C 1
ATOM 644 O O . PRO A 1 84 ? 3.441 -11.812 13.870 1.00 94.75 84 PRO A O 1
ATOM 647 N N . PHE A 1 85 ? 5.148 -11.607 12.434 1.00 95.94 85 PHE A N 1
ATOM 648 C CA . PHE A 1 85 ? 4.910 -10.193 12.168 1.00 95.94 85 PHE A CA 1
ATOM 649 C C . PHE A 1 85 ? 3.626 -9.977 11.358 1.00 95.94 85 PHE A C 1
ATOM 651 O O . PHE A 1 85 ? 2.808 -9.140 11.725 1.00 95.94 85 PHE A O 1
ATOM 658 N N . MET A 1 86 ? 3.396 -10.769 10.309 1.00 95.38 86 MET A N 1
ATOM 659 C CA . MET A 1 86 ? 2.147 -10.728 9.544 1.00 95.38 86 MET A CA 1
ATOM 660 C C . MET A 1 86 ? 0.931 -11.096 10.400 1.00 95.38 86 MET A C 1
ATOM 662 O O . MET A 1 86 ? -0.088 -10.421 10.303 1.00 95.38 86 MET A O 1
ATOM 666 N N . GLN A 1 87 ? 1.048 -12.094 11.281 1.00 94.50 87 GLN A N 1
ATOM 667 C CA . GLN A 1 87 ? 0.005 -12.439 12.255 1.00 94.50 87 GLN A CA 1
ATOM 668 C C . GLN A 1 87 ? -0.306 -11.261 13.189 1.00 94.50 87 GLN A C 1
ATOM 670 O O . GLN A 1 87 ? -1.472 -10.953 13.421 1.00 94.50 87 GLN A O 1
ATOM 675 N N . ALA A 1 88 ? 0.719 -10.561 13.684 1.00 94.31 88 ALA A N 1
ATOM 676 C CA . ALA A 1 88 ? 0.526 -9.374 14.514 1.00 94.31 88 ALA A CA 1
ATOM 677 C C . ALA A 1 88 ? -0.161 -8.229 13.749 1.00 94.31 88 ALA A C 1
ATOM 679 O O . ALA A 1 88 ? -1.035 -7.564 14.304 1.00 94.31 88 ALA A O 1
ATOM 680 N N . LEU A 1 89 ? 0.198 -8.014 12.478 1.00 95.12 89 LEU A N 1
ATOM 681 C CA . LEU A 1 89 ? -0.432 -7.002 11.629 1.00 95.12 89 LEU A CA 1
ATOM 682 C C . LEU A 1 89 ? -1.927 -7.280 11.439 1.00 95.12 89 LEU A C 1
ATOM 684 O O . LEU A 1 89 ? -2.736 -6.409 11.747 1.00 95.12 89 LEU A O 1
ATOM 688 N N . VAL A 1 90 ? -2.304 -8.487 11.002 1.00 93.94 90 VAL A N 1
ATOM 689 C CA . VAL A 1 90 ? -3.724 -8.830 10.776 1.00 93.94 90 VAL A CA 1
ATOM 690 C C . VAL A 1 90 ? -4.531 -8.869 12.077 1.00 93.94 90 VAL A C 1
ATOM 692 O O . VAL A 1 90 ? -5.720 -8.577 12.070 1.00 93.94 90 VAL A O 1
ATOM 695 N N . ALA A 1 91 ? -3.899 -9.171 13.215 1.00 91.94 91 ALA A N 1
A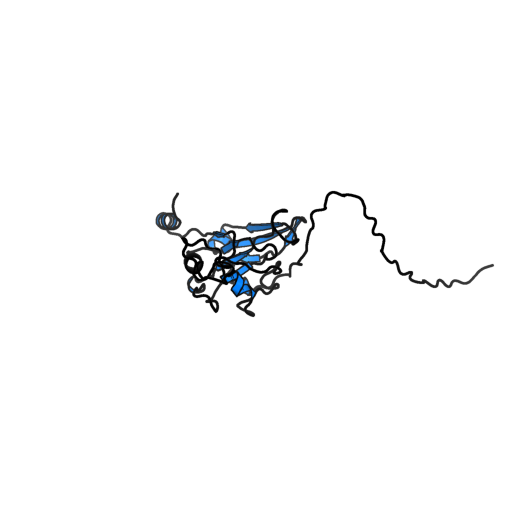TOM 696 C CA . ALA A 1 91 ? -4.562 -9.166 14.517 1.00 91.94 91 ALA A CA 1
ATOM 697 C C . ALA A 1 91 ? -4.689 -7.764 15.145 1.00 91.94 91 ALA A C 1
ATOM 699 O O . ALA A 1 91 ? -5.341 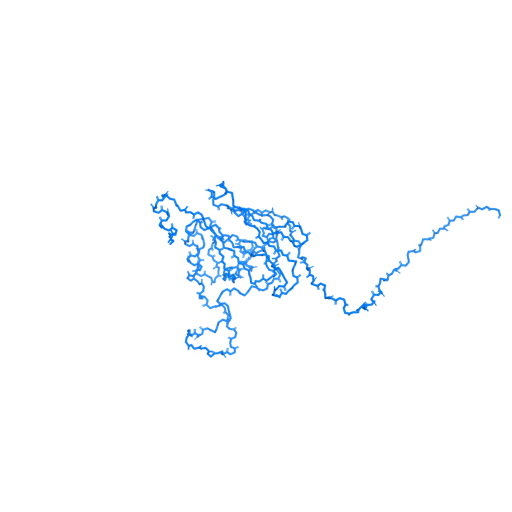-7.628 16.182 1.00 91.94 91 ALA A O 1
ATOM 700 N N . THR A 1 92 ? -4.058 -6.728 14.574 1.00 91.81 92 THR A N 1
ATOM 701 C CA . THR A 1 92 ? -4.082 -5.370 15.137 1.00 91.81 92 THR A CA 1
ATOM 702 C C . THR A 1 92 ? -5.433 -4.701 14.856 1.00 91.81 92 THR A C 1
ATOM 704 O O . THR A 1 92 ? -5.737 -4.404 13.698 1.00 91.81 92 THR A O 1
ATOM 707 N N . PRO A 1 93 ? -6.247 -4.393 15.885 1.00 90.00 93 PRO A N 1
ATOM 708 C CA . PRO A 1 93 ? -7.556 -3.793 15.666 1.00 90.00 93 PRO A CA 1
ATOM 709 C C . PRO A 1 93 ? -7.441 -2.394 15.053 1.00 90.00 93 PRO A C 1
ATOM 711 O O . PRO A 1 93 ? -6.597 -1.593 15.458 1.00 90.00 93 PRO A O 1
ATOM 714 N N . CYS A 1 94 ? -8.323 -2.090 14.100 1.00 91.56 94 CYS A N 1
ATOM 715 C CA . CYS A 1 94 ? -8.382 -0.801 13.402 1.00 91.56 94 CYS A CA 1
ATOM 716 C C . CYS A 1 94 ? -7.076 -0.390 12.686 1.00 91.56 94 CYS A C 1
ATOM 718 O O . CYS A 1 94 ? -6.857 0.804 12.458 1.00 91.56 94 CYS A O 1
ATOM 720 N N . LEU A 1 95 ? -6.211 -1.345 12.326 1.00 94.56 95 LEU A N 1
ATOM 721 C CA . LEU A 1 95 ? -5.121 -1.100 11.384 1.00 94.56 95 LEU A CA 1
ATOM 722 C C . LEU A 1 95 ? -5.704 -1.017 9.969 1.00 94.56 95 LEU A C 1
ATOM 724 O O . LEU A 1 95 ? -6.161 -2.017 9.428 1.00 94.56 95 LEU A O 1
ATOM 728 N N . ILE A 1 96 ? -5.708 0.182 9.385 1.00 95.56 96 ILE A N 1
ATOM 729 C CA . ILE A 1 96 ? -6.311 0.420 8.065 1.00 95.56 96 ILE A CA 1
ATOM 730 C C . ILE A 1 96 ? -5.385 -0.080 6.954 1.00 95.56 96 ILE A C 1
ATOM 732 O O . ILE A 1 96 ? -5.834 -0.684 5.986 1.00 95.56 96 ILE A O 1
ATOM 736 N N . GLY A 1 97 ? -4.082 0.168 7.083 1.00 96.31 97 GLY A N 1
ATOM 737 C CA . GLY A 1 97 ? -3.132 -0.211 6.048 1.00 96.31 97 GLY A CA 1
ATOM 738 C C . GLY A 1 97 ? -1.687 -0.281 6.517 1.00 96.31 97 GLY A C 1
ATOM 739 O O . GLY A 1 97 ? -1.278 0.383 7.475 1.00 96.31 97 GLY A O 1
ATOM 740 N N . LEU A 1 98 ? -0.923 -1.098 5.800 1.00 97.94 98 LEU A N 1
ATOM 741 C CA . LEU A 1 98 ? 0.520 -1.226 5.875 1.00 97.94 98 LEU A CA 1
ATOM 742 C C . LEU A 1 98 ? 1.139 -0.598 4.623 1.00 97.94 98 LEU A C 1
ATOM 744 O O . LEU A 1 98 ? 0.869 -1.029 3.502 1.00 97.94 98 LEU A O 1
ATOM 748 N N . PHE A 1 99 ? 2.013 0.378 4.832 1.00 98.38 99 PHE A N 1
ATOM 749 C CA . PHE A 1 99 ? 2.725 1.087 3.777 1.00 98.38 99 PHE A CA 1
ATOM 750 C C . PHE A 1 99 ? 4.202 0.688 3.770 1.00 98.38 99 PHE A C 1
ATOM 752 O O . PHE A 1 99 ? 4.820 0.554 4.830 1.00 98.38 99 PHE A O 1
ATOM 759 N N . TYR A 1 100 ? 4.779 0.490 2.587 1.00 97.25 100 TYR A N 1
ATOM 760 C CA . TYR A 1 100 ? 6.168 0.044 2.456 1.00 97.25 100 TYR A CA 1
ATOM 761 C C . TYR A 1 100 ? 6.843 0.476 1.159 1.00 97.25 100 TYR A C 1
ATOM 763 O O . TYR A 1 100 ? 6.176 0.899 0.232 1.00 97.25 100 TYR A O 1
ATOM 771 N N . GLY A 1 101 ? 8.172 0.388 1.081 1.00 94.06 101 GLY A N 1
ATOM 772 C CA . GLY A 1 101 ? 8.952 0.765 -0.103 1.00 94.06 101 GLY A CA 1
ATOM 773 C C . GLY A 1 101 ? 9.743 -0.415 -0.665 1.00 94.06 101 GLY A C 1
ATOM 774 O O . GLY A 1 101 ? 9.176 -1.468 -0.946 1.00 94.06 101 GLY A O 1
ATOM 775 N N . HIS A 1 102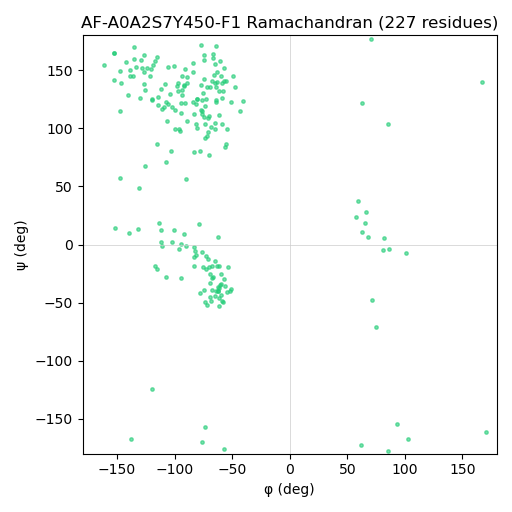 ? 11.061 -0.227 -0.785 1.00 94.56 102 HIS A N 1
ATOM 776 C CA . HIS A 1 102 ? 12.075 -1.225 -1.162 1.00 94.56 102 HIS A CA 1
ATOM 777 C C . HIS A 1 102 ? 12.088 -1.691 -2.627 1.00 94.56 102 HIS A C 1
ATOM 779 O O . HIS A 1 102 ? 13.160 -1.710 -3.235 1.00 94.56 102 HIS A O 1
ATOM 785 N N . ASP A 1 103 ? 10.937 -2.038 -3.203 1.00 93.94 103 ASP A N 1
ATOM 786 C CA . ASP A 1 103 ? 10.834 -2.443 -4.612 1.00 93.94 103 ASP A CA 1
ATOM 787 C C . ASP A 1 103 ? 10.428 -1.226 -5.459 1.00 93.94 103 ASP A C 1
ATOM 789 O O . ASP A 1 103 ? 9.264 -0.826 -5.481 1.00 93.94 103 ASP A O 1
ATOM 793 N N . HIS A 1 104 ? 11.400 -0.586 -6.109 1.00 94.19 104 HIS A N 1
ATOM 794 C CA . HIS A 1 104 ? 11.264 0.765 -6.669 1.00 94.19 104 HIS A CA 1
ATOM 795 C C . HIS A 1 104 ? 10.329 0.839 -7.884 1.00 94.19 104 HIS A C 1
ATOM 797 O O . HIS A 1 104 ? 9.832 1.915 -8.215 1.00 94.19 104 HIS A O 1
ATOM 803 N N . GLY A 1 105 ? 10.071 -0.290 -8.544 1.00 94.44 105 GLY A N 1
ATOM 804 C CA . GLY A 1 105 ? 9.117 -0.369 -9.652 1.00 94.44 105 GLY A CA 1
ATOM 805 C C . GLY A 1 105 ? 7.753 -0.936 -9.289 1.00 94.44 105 GLY A C 1
ATOM 806 O O . GLY A 1 105 ? 6.990 -1.261 -10.194 1.00 94.44 105 GLY A O 1
ATOM 807 N N . ASN A 1 106 ? 7.423 -1.086 -8.004 1.00 95.50 106 ASN A N 1
ATOM 808 C CA . ASN A 1 106 ? 6.067 -1.421 -7.575 1.00 95.50 106 ASN A CA 1
ATOM 809 C C . ASN A 1 106 ? 5.480 -0.251 -6.789 1.00 95.50 106 ASN A C 1
ATOM 811 O O . ASN A 1 106 ? 6.092 0.230 -5.843 1.00 95.50 106 ASN A O 1
ATOM 815 N N . THR A 1 107 ? 4.299 0.216 -7.189 1.00 95.81 107 THR A N 1
ATOM 816 C CA . THR A 1 107 ? 3.661 1.401 -6.597 1.00 95.81 107 THR A CA 1
ATOM 817 C C . THR A 1 107 ? 2.153 1.224 -6.420 1.00 95.81 107 THR A C 1
ATOM 819 O O . THR A 1 107 ? 1.447 2.161 -6.076 1.00 95.81 107 THR A O 1
ATOM 822 N N . TRP A 1 108 ? 1.621 0.017 -6.606 1.00 95.81 108 TRP A N 1
ATOM 823 C CA . TRP A 1 108 ? 0.206 -0.316 -6.398 1.00 95.81 108 TRP A CA 1
ATOM 824 C C . TRP A 1 108 ? -0.167 -0.472 -4.910 1.00 95.81 108 TRP A C 1
ATOM 826 O O . TRP A 1 108 ? 0.689 -0.465 -4.018 1.00 95.81 108 TRP A O 1
ATOM 836 N N . CYS A 1 109 ? -1.468 -0.596 -4.648 1.00 96.69 109 CYS A N 1
ATOM 837 C CA . CYS A 1 109 ? -2.040 -1.063 -3.383 1.00 96.69 109 CYS A CA 1
ATOM 838 C C . CYS A 1 109 ? -2.824 -2.364 -3.617 1.00 96.69 109 CYS A C 1
ATOM 840 O O . CYS A 1 109 ? -3.256 -2.609 -4.736 1.00 96.69 109 CYS A O 1
ATOM 842 N N . TYR A 1 110 ? -3.037 -3.176 -2.583 1.00 95.19 110 TYR A N 1
ATOM 843 C CA . TYR A 1 110 ? -3.866 -4.387 -2.621 1.00 95.19 110 TYR A CA 1
ATOM 844 C C . TYR A 1 110 ? -4.553 -4.594 -1.270 1.00 95.19 110 TYR A C 1
ATOM 846 O O . TYR A 1 110 ? -3.909 -4.418 -0.237 1.00 95.19 110 TYR A O 1
ATOM 854 N N . ARG A 1 111 ? -5.826 -4.996 -1.226 1.00 94.31 111 ARG A N 1
ATOM 855 C CA . ARG A 1 111 ? -6.486 -5.353 0.041 1.00 94.31 111 ARG A CA 1
ATOM 856 C C . ARG A 1 111 ? -6.390 -6.855 0.288 1.00 94.31 111 ARG A C 1
ATOM 858 O O . ARG A 1 111 ? -6.983 -7.654 -0.426 1.00 94.31 111 ARG A O 1
ATOM 865 N N . TRP A 1 112 ? -5.645 -7.245 1.312 1.00 93.75 112 TRP A N 1
ATOM 866 C CA . TRP A 1 112 ? -5.495 -8.636 1.720 1.00 93.75 112 TRP A CA 1
ATOM 867 C C . TRP A 1 112 ? -6.669 -9.055 2.616 1.00 93.75 112 TRP A C 1
ATOM 869 O O . TRP A 1 112 ? -6.806 -8.539 3.725 1.00 93.75 112 TRP A O 1
ATOM 879 N N . THR A 1 113 ? -7.526 -9.957 2.130 1.00 91.12 113 THR A N 1
ATOM 880 C CA . THR A 1 113 ? -8.785 -10.348 2.798 1.00 91.12 113 THR A CA 1
ATOM 881 C C . THR A 1 113 ? -8.864 -11.805 3.225 1.00 91.12 113 THR A C 1
ATOM 883 O O . THR A 1 113 ? -9.678 -12.107 4.082 1.00 91.12 113 THR A O 1
ATOM 886 N N . ASP A 1 114 ? -8.035 -12.692 2.677 1.00 87.81 114 ASP A N 1
ATOM 887 C CA . ASP A 1 114 ? -8.198 -14.140 2.838 1.00 87.81 114 ASP A CA 1
ATOM 888 C C . ASP A 1 114 ? -6.871 -14.833 3.153 1.00 87.81 114 ASP A C 1
ATOM 890 O O . ASP A 1 114 ? -5.786 -14.245 3.057 1.00 87.81 114 ASP A O 1
ATOM 894 N N . LYS A 1 115 ? -6.935 -16.114 3.513 1.00 90.00 115 LYS A N 1
ATOM 895 C CA . LYS A 1 115 ? -5.744 -16.960 3.591 1.00 90.00 115 LYS A CA 1
ATOM 896 C C . LYS A 1 115 ? -5.082 -17.062 2.214 1.00 90.00 115 LYS A C 1
ATOM 898 O O . LYS A 1 115 ? -5.742 -17.346 1.221 1.00 90.00 115 LYS A O 1
ATOM 903 N N . LEU A 1 116 ? -3.766 -16.863 2.168 1.00 87.88 116 LEU A N 1
ATOM 904 C CA . LEU A 1 116 ? -2.987 -16.986 0.935 1.00 87.88 116 LEU A CA 1
ATOM 905 C C . LEU A 1 116 ? -2.323 -18.358 0.845 1.00 87.88 116 LEU A C 1
ATOM 907 O O . LEU A 1 116 ? -1.710 -18.821 1.810 1.00 87.88 116 LEU A O 1
ATOM 911 N N . ASP A 1 117 ? -2.370 -18.982 -0.331 1.00 86.12 117 ASP A N 1
ATOM 912 C CA . ASP A 1 117 ? -1.710 -20.271 -0.541 1.00 86.12 117 ASP A CA 1
ATOM 913 C C . ASP A 1 117 ? -0.207 -20.184 -0.250 1.00 86.12 117 ASP A C 1
ATOM 915 O O . ASP A 1 117 ? 0.503 -19.282 -0.701 1.00 86.12 117 ASP A O 1
ATOM 919 N N . GLY A 1 118 ? 0.293 -21.148 0.524 1.00 84.12 118 GLY A N 1
ATOM 920 C CA . GLY A 1 118 ? 1.689 -21.188 0.958 1.00 84.12 118 GLY A CA 1
ATOM 921 C C . GLY A 1 118 ? 2.014 -20.287 2.155 1.00 84.12 118 GLY A C 1
ATOM 922 O O . GLY A 1 118 ? 3.124 -20.385 2.691 1.00 84.12 118 GLY A O 1
ATOM 923 N N . LEU A 1 119 ? 1.063 -19.486 2.644 1.00 87.06 119 LEU A N 1
ATOM 924 C CA . LEU A 1 119 ? 1.225 -18.630 3.814 1.00 87.06 119 LEU A CA 1
ATOM 925 C C . LEU A 1 119 ? 0.228 -19.003 4.918 1.00 87.06 119 LEU A C 1
ATOM 927 O O . LEU A 1 119 ? -0.980 -19.032 4.716 1.00 87.06 119 LEU A O 1
ATOM 931 N N . ASP A 1 120 ? 0.730 -19.278 6.123 1.00 88.81 120 ASP A N 1
ATOM 932 C CA . ASP A 1 120 ? -0.134 -19.634 7.257 1.00 88.81 120 ASP A CA 1
ATOM 933 C C . ASP A 1 120 ? -0.554 -18.393 8.054 1.00 88.81 120 ASP A C 1
ATOM 935 O O . ASP A 1 120 ? -0.257 -18.240 9.239 1.00 88.81 120 ASP A O 1
ATOM 939 N N . VAL A 1 121 ? -1.170 -17.453 7.337 1.00 90.38 121 VAL A N 1
ATOM 940 C CA . VAL A 1 121 ? -1.754 -16.229 7.885 1.00 90.38 121 VAL A CA 1
ATOM 941 C C . VAL A 1 121 ? -3.055 -15.968 7.142 1.00 90.38 121 VAL A C 1
ATOM 943 O O . VAL A 1 121 ? -3.081 -15.980 5.912 1.00 90.38 121 VAL A O 1
ATOM 946 N N . ASP A 1 122 ? -4.122 -15.754 7.899 1.00 89.75 122 ASP A N 1
ATOM 947 C CA . ASP A 1 122 ? -5.450 -15.455 7.383 1.00 89.75 122 ASP A CA 1
ATOM 948 C C . ASP A 1 122 ? -5.788 -14.004 7.730 1.00 89.75 122 ASP A C 1
ATOM 950 O O . ASP A 1 122 ? -5.836 -13.651 8.907 1.00 89.75 122 ASP A O 1
ATOM 954 N N . ALA A 1 123 ? -5.966 -13.151 6.720 1.00 87.44 123 ALA A N 1
ATOM 955 C CA . ALA A 1 123 ? -6.370 -11.761 6.929 1.00 87.44 123 ALA A CA 1
ATOM 956 C C . ALA A 1 123 ? -7.890 -11.592 7.094 1.00 87.44 123 ALA A C 1
ATOM 958 O O . ALA A 1 123 ? -8.336 -10.532 7.536 1.00 87.44 123 ALA A O 1
ATOM 959 N N . GLY A 1 124 ? -8.683 -12.630 6.812 1.00 79.12 124 GLY A N 1
ATOM 960 C CA . GLY A 1 124 ? -10.141 -12.612 6.946 1.00 79.12 124 GLY A CA 1
ATOM 961 C C . GLY A 1 124 ? -10.599 -12.552 8.398 1.00 79.12 124 GLY A C 1
ATOM 962 O O . GLY A 1 124 ? -11.641 -11.973 8.707 1.00 79.12 124 GLY A O 1
ATOM 963 N N . VAL A 1 125 ? -9.767 -13.033 9.327 1.00 71.12 125 VAL A N 1
ATOM 964 C CA . VAL A 1 125 ? -10.025 -12.937 10.776 1.00 71.12 125 VAL A CA 1
ATOM 965 C C . VAL A 1 125 ? -10.066 -11.489 11.283 1.00 71.12 125 VAL A C 1
ATOM 967 O O . VAL A 1 125 ? -10.619 -11.232 12.350 1.00 71.12 125 VAL A O 1
ATOM 970 N N . ALA A 1 126 ? -9.515 -10.535 10.522 1.00 63.19 126 ALA A N 1
ATOM 971 C CA . ALA A 1 126 ? -9.522 -9.107 10.843 1.00 63.19 126 ALA A CA 1
ATOM 972 C C . ALA A 1 126 ? -10.830 -8.394 10.433 1.00 63.19 126 ALA A C 1
ATOM 974 O O . ALA A 1 126 ? -10.980 -7.189 10.651 1.00 63.19 126 ALA A O 1
ATOM 975 N N . GLY A 1 127 ? -11.777 -9.105 9.808 1.00 70.06 127 GLY A N 1
ATOM 976 C CA . GLY A 1 127 ? -13.040 -8.564 9.307 1.00 70.06 127 GLY A CA 1
ATOM 977 C C . GLY A 1 127 ? -12.873 -7.738 8.029 1.00 70.06 127 GLY A C 1
ATOM 978 O O . GLY A 1 127 ? -13.280 -8.163 6.954 1.00 70.06 127 GLY A O 1
ATOM 979 N N . ALA A 1 128 ? -12.275 -6.547 8.125 1.00 73.12 128 ALA A N 1
ATOM 980 C CA . ALA A 1 128 ? -12.155 -5.612 7.001 1.00 73.12 128 ALA A CA 1
ATOM 981 C C . ALA A 1 128 ? -10.975 -5.908 6.052 1.00 73.12 128 ALA A C 1
ATOM 983 O O . A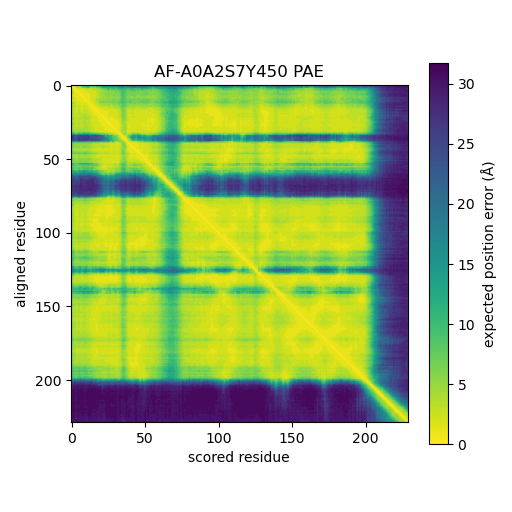LA A 1 128 ? -10.881 -5.266 5.004 1.00 73.12 128 ALA A O 1
ATOM 984 N N . GLY A 1 129 ? -10.114 -6.878 6.368 1.00 88.81 129 GLY A N 1
ATOM 985 C CA . GLY A 1 129 ? -8.851 -7.106 5.661 1.00 88.81 129 GLY A CA 1
ATOM 986 C C . GLY A 1 129 ? -7.816 -6.004 5.927 1.00 88.81 129 GLY A C 1
ATOM 987 O O . GLY A 1 129 ? -8.095 -5.031 6.626 1.00 88.81 129 GLY A O 1
ATOM 988 N N . LEU A 1 130 ? -6.615 -6.167 5.371 1.00 94.50 130 LEU A N 1
ATOM 989 C CA . LEU A 1 130 ? -5.498 -5.229 5.526 1.00 94.50 130 LEU A CA 1
ATOM 990 C C . LEU A 1 130 ? -5.058 -4.679 4.166 1.00 94.50 130 LEU A C 1
ATOM 992 O O . LEU A 1 130 ? -4.687 -5.444 3.274 1.00 94.50 130 LEU A O 1
ATOM 996 N N . HIS A 1 131 ? -5.044 -3.356 4.008 1.00 96.50 131 HIS A N 1
ATOM 997 C CA . HIS A 1 131 ? -4.575 -2.714 2.778 1.00 96.50 131 HIS A CA 1
ATOM 998 C C . HIS A 1 131 ? -3.050 -2.641 2.775 1.00 96.50 131 HIS A C 1
ATOM 1000 O O . HIS A 1 131 ? -2.432 -2.125 3.700 1.00 96.50 131 HIS A O 1
ATOM 1006 N N . LEU A 1 132 ? -2.433 -3.175 1.732 1.00 97.06 132 LEU A N 1
ATOM 1007 C CA . LEU A 1 132 ? -0.994 -3.237 1.532 1.00 97.06 132 LEU A CA 1
ATOM 1008 C C . LEU A 1 132 ? -0.633 -2.276 0.406 1.00 97.06 132 LEU A C 1
ATOM 1010 O O . LEU A 1 132 ? -1.105 -2.452 -0.712 1.00 97.06 132 LEU A O 1
ATOM 1014 N N . CYS A 1 133 ? 0.175 -1.260 0.684 1.00 98.12 133 CYS A N 1
ATOM 1015 C CA . CYS A 1 133 ? 0.458 -0.194 -0.269 1.00 98.12 133 CYS A CA 1
ATOM 1016 C C . CYS A 1 133 ? 1.955 0.053 -0.394 1.00 98.12 133 CYS A C 1
ATOM 1018 O O . CYS A 1 133 ? 2.631 0.359 0.586 1.00 98.12 133 CYS A O 1
ATOM 1020 N N . TYR A 1 134 ? 2.461 0.013 -1.623 1.00 97.62 134 TYR A N 1
ATOM 1021 C CA . TYR A 1 134 ? 3.804 0.506 -1.900 1.00 97.62 134 TYR A CA 1
ATOM 1022 C C . TYR A 1 134 ? 3.899 2.030 -1.698 1.00 97.62 134 TYR A C 1
ATOM 1024 O O . TYR A 1 134 ? 2.905 2.744 -1.691 1.00 97.62 134 TYR A O 1
ATOM 1032 N N . GLY A 1 135 ? 5.093 2.570 -1.526 1.00 95.94 135 GLY A N 1
ATOM 1033 C CA . GLY A 1 135 ? 5.362 3.978 -1.762 1.00 95.94 135 GLY A CA 1
ATOM 1034 C C . GLY A 1 135 ? 5.455 4.246 -3.262 1.00 95.94 135 GLY A C 1
ATOM 1035 O O . GLY A 1 135 ? 5.187 3.380 -4.092 1.00 95.94 135 GLY A O 1
ATOM 1036 N N . GLN A 1 136 ? 5.895 5.449 -3.600 1.00 94.19 136 GLN A N 1
ATOM 1037 C CA . GLN A 1 136 ? 6.475 5.725 -4.908 1.00 94.19 136 GLN A CA 1
ATOM 1038 C C . GLN A 1 136 ? 7.998 5.739 -4.746 1.00 94.19 136 GLN A C 1
ATOM 1040 O O . GLN A 1 136 ? 8.495 6.014 -3.653 1.00 94.19 136 GLN A O 1
ATOM 1045 N N . HIS A 1 137 ? 8.744 5.441 -5.809 1.00 92.00 137 HIS A N 1
ATOM 1046 C CA . HIS A 1 137 ? 10.187 5.658 -5.820 1.00 92.00 137 HIS A CA 1
ATOM 1047 C C . HIS A 1 137 ? 10.477 7.148 -5.577 1.00 92.00 137 HIS A C 1
ATOM 1049 O O . HIS A 1 137 ? 10.263 7.984 -6.450 1.00 92.00 137 HIS A O 1
ATOM 1055 N N . THR A 1 138 ? 10.910 7.485 -4.365 1.00 87.12 138 THR A N 1
ATOM 1056 C CA . THR A 1 138 ? 11.193 8.869 -3.978 1.00 87.12 138 THR A CA 1
ATOM 1057 C C . THR A 1 138 ? 12.655 9.195 -4.248 1.00 87.12 138 THR A C 1
ATOM 1059 O O . THR A 1 138 ? 13.534 8.399 -3.915 1.00 87.12 138 THR A O 1
ATOM 1062 N N . ASP A 1 139 ? 12.893 10.385 -4.802 1.00 80.25 139 ASP A N 1
ATOM 1063 C CA . ASP A 1 139 ? 14.225 10.952 -5.039 1.00 80.25 139 ASP A CA 1
ATOM 1064 C C . ASP A 1 139 ? 15.111 10.119 -5.999 1.00 80.25 139 ASP A C 1
ATOM 1066 O O . ASP A 1 139 ? 14.670 9.176 -6.654 1.00 80.25 139 ASP A O 1
ATOM 1070 N N . TYR A 1 140 ? 16.379 10.501 -6.127 1.00 83.19 140 TYR A N 1
ATOM 1071 C CA . TYR A 1 140 ? 17.371 9.901 -7.019 1.00 83.19 140 TYR A CA 1
ATOM 1072 C C . TYR A 1 140 ? 18.190 8.776 -6.360 1.00 83.19 140 TYR A C 1
ATOM 1074 O O . TYR A 1 140 ? 19.173 8.305 -6.932 1.00 83.19 140 TYR A O 1
ATOM 1082 N N . GLY A 1 141 ? 17.813 8.347 -5.152 1.00 80.00 141 GLY A N 1
ATOM 1083 C CA . GLY A 1 141 ? 18.460 7.253 -4.427 1.00 80.00 141 GLY A CA 1
ATOM 1084 C C . GLY A 1 141 ? 17.859 5.878 -4.740 1.00 80.00 141 GLY A C 1
ATOM 1085 O O . GLY A 1 141 ? 16.651 5.732 -4.880 1.00 80.00 141 GLY A O 1
ATOM 1086 N N . GLY A 1 142 ? 18.692 4.835 -4.776 1.00 84.94 142 GLY A N 1
ATOM 1087 C CA . GLY A 1 142 ? 18.277 3.452 -5.054 1.00 84.94 142 GLY A CA 1
ATOM 1088 C C . GLY A 1 142 ? 18.385 3.070 -6.531 1.00 84.94 142 GLY A C 1
ATOM 1089 O O . GLY A 1 142 ? 19.249 3.594 -7.229 1.00 84.94 142 GLY A O 1
ATOM 1090 N N . TYR A 1 143 ? 17.597 2.091 -6.989 1.00 90.69 143 TYR A N 1
ATOM 1091 C CA . TYR A 1 143 ? 17.747 1.507 -8.329 1.00 90.69 143 TYR A CA 1
ATOM 1092 C C . TYR A 1 143 ? 16.543 1.753 -9.235 1.00 90.69 143 TYR A C 1
ATOM 1094 O O . TYR A 1 143 ? 15.427 2.007 -8.787 1.00 90.69 143 TYR A O 1
ATOM 1102 N N . GLY A 1 144 ? 16.792 1.592 -10.534 1.00 91.75 144 GLY A N 1
ATOM 1103 C CA . GLY A 1 144 ? 15.782 1.727 -11.569 1.00 91.75 144 GLY A CA 1
ATOM 1104 C C . GLY A 1 144 ? 15.583 3.163 -12.034 1.00 91.75 144 GLY A C 1
ATOM 1105 O O . GLY A 1 144 ? 16.296 4.083 -11.645 1.00 91.75 144 GLY A O 1
ATOM 1106 N N . TYR A 1 145 ? 14.622 3.318 -12.941 1.00 93.06 145 TYR A N 1
ATOM 1107 C CA . TYR A 1 145 ? 14.317 4.594 -13.585 1.00 93.06 145 TYR A CA 1
ATOM 1108 C C . TYR A 1 145 ? 12.822 4.911 -13.560 1.00 93.06 145 TYR A C 1
ATOM 1110 O O . TYR A 1 145 ? 12.401 5.810 -14.275 1.00 93.06 145 TYR A O 1
ATOM 1118 N N . TRP A 1 146 ? 12.004 4.202 -12.777 1.00 94.44 146 TRP A N 1
ATOM 1119 C CA . TRP A 1 146 ? 10.576 4.517 -12.627 1.00 94.44 146 TRP A CA 1
ATOM 1120 C C . TRP A 1 146 ? 10.389 5.966 -12.181 1.00 94.44 146 TRP A C 1
ATOM 1122 O O . TRP A 1 146 ? 11.205 6.474 -11.412 1.00 94.44 146 TRP A O 1
ATOM 1132 N N . VAL A 1 147 ? 9.381 6.654 -12.717 1.00 94.50 147 VAL A N 1
ATOM 1133 C CA . VAL A 1 147 ? 9.129 8.074 -12.418 1.00 94.50 147 VAL A CA 1
ATOM 1134 C C . VAL A 1 147 ? 9.181 8.342 -10.915 1.00 94.50 147 VAL A C 1
ATOM 1136 O O . VAL A 1 147 ? 8.661 7.541 -10.130 1.00 94.50 147 VAL A O 1
ATOM 1139 N N . ARG A 1 148 ? 9.841 9.425 -10.488 1.00 94.62 148 ARG A N 1
ATOM 1140 C CA . ARG A 1 148 ? 9.896 9.728 -9.058 1.00 94.62 148 ARG A CA 1
ATOM 1141 C C . ARG A 1 148 ? 8.565 10.268 -8.564 1.00 94.62 148 ARG A C 1
ATOM 1143 O O . ARG A 1 148 ? 7.770 10.820 -9.322 1.00 94.62 148 ARG A O 1
ATOM 1150 N N . GLY A 1 149 ? 8.362 10.153 -7.262 1.00 94.44 149 GLY A N 1
ATOM 1151 C CA . GLY A 1 149 ? 7.286 10.837 -6.571 1.00 94.44 149 GLY A CA 1
ATOM 1152 C C . GLY A 1 149 ? 7.128 10.367 -5.137 1.00 94.44 149 GLY A C 1
ATOM 1153 O O . GLY A 1 149 ? 8.005 9.713 -4.563 1.00 94.44 149 GLY A O 1
ATOM 1154 N N . GLU A 1 150 ? 5.957 10.644 -4.585 1.00 95.06 150 GLU A N 1
ATOM 1155 C CA . GLU A 1 150 ? 5.569 10.212 -3.250 1.00 95.06 150 GLU A CA 1
ATOM 1156 C C . GLU A 1 150 ? 4.119 9.729 -3.220 1.00 95.06 1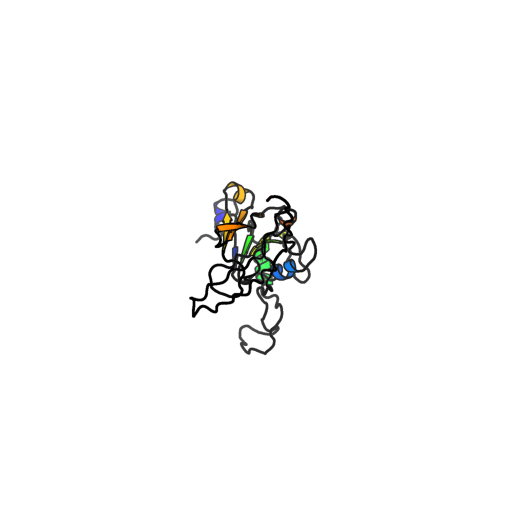50 GLU A C 1
ATOM 1158 O O . GLU A 1 150 ? 3.242 10.275 -3.891 1.00 95.06 150 GLU A O 1
ATOM 1163 N N . ARG A 1 151 ? 3.845 8.716 -2.394 1.00 97.31 151 ARG A N 1
ATOM 1164 C CA . ARG A 1 151 ? 2.470 8.361 -2.041 1.00 97.31 151 ARG A CA 1
ATOM 1165 C C . ARG A 1 151 ? 2.015 9.246 -0.890 1.00 97.31 151 ARG A C 1
ATOM 1167 O O . ARG A 1 151 ? 2.608 9.225 0.187 1.00 97.31 151 ARG A O 1
ATOM 1174 N N . GLN A 1 152 ? 0.931 9.976 -1.103 1.00 97.56 152 GLN A N 1
ATOM 1175 C CA . GLN A 1 152 ? 0.272 10.772 -0.080 1.00 97.56 152 GLN A CA 1
ATOM 1176 C C . GLN A 1 152 ? -0.906 9.999 0.511 1.00 97.56 152 GLN A C 1
ATOM 1178 O O . GLN A 1 152 ? -1.660 9.329 -0.198 1.00 97.56 152 GLN A O 1
ATOM 1183 N N . ILE A 1 153 ? -1.060 10.094 1.830 1.00 98.12 153 ILE A N 1
ATOM 1184 C CA . ILE A 1 153 ? -2.133 9.451 2.592 1.00 98.12 153 ILE A CA 1
ATOM 1185 C C . ILE A 1 153 ? -3.009 10.560 3.165 1.00 98.12 153 ILE A C 1
ATOM 1187 O O . ILE A 1 153 ? -2.541 11.398 3.936 1.00 98.12 153 ILE A O 1
ATOM 1191 N N . VAL A 1 154 ? -4.286 10.563 2.796 1.00 98.12 154 VAL A N 1
ATOM 1192 C CA . VAL A 1 154 ? -5.248 11.590 3.187 1.00 98.12 154 VAL A CA 1
ATOM 1193 C C . VAL A 1 154 ? -6.197 11.010 4.229 1.00 98.12 154 VAL A C 1
ATOM 1195 O O . VAL A 1 154 ? -7.090 10.211 3.940 1.00 98.12 154 VAL A O 1
ATOM 1198 N N . ALA A 1 155 ? -6.005 11.437 5.476 1.00 97.19 155 A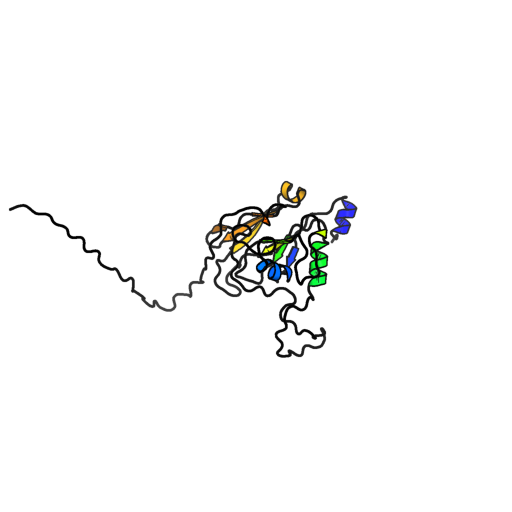LA A N 1
ATOM 1199 C CA . ALA A 1 155 ? -6.841 11.046 6.601 1.00 97.19 155 ALA A CA 1
ATOM 1200 C C . ALA A 1 155 ? -7.871 12.139 6.914 1.00 97.19 155 ALA A C 1
ATOM 1202 O O . ALA A 1 155 ? -7.530 13.238 7.353 1.00 97.19 155 ALA A O 1
ATOM 1203 N N . THR A 1 156 ? -9.155 11.826 6.745 1.00 97.81 156 THR A N 1
ATOM 1204 C CA . THR A 1 156 ? -10.255 12.703 7.168 1.00 97.81 156 THR A CA 1
ATOM 1205 C C . THR A 1 156 ? -10.926 12.147 8.417 1.00 97.81 156 THR A C 1
ATOM 1207 O O . THR A 1 156 ? -10.967 10.937 8.630 1.00 97.81 156 THR A O 1
ATOM 1210 N N . ARG A 1 157 ? -11.534 13.007 9.246 1.00 95.69 157 ARG A N 1
ATOM 1211 C CA . ARG A 1 157 ? -12.290 12.540 10.427 1.00 95.69 157 ARG A CA 1
ATOM 1212 C C . ARG A 1 157 ? -13.400 11.549 10.057 1.00 95.69 157 ARG A C 1
ATOM 1214 O O . ARG A 1 157 ? -13.663 10.636 10.830 1.00 95.69 157 ARG A O 1
ATOM 1221 N N . LYS A 1 158 ? -14.056 11.740 8.906 1.00 96.75 158 LYS A N 1
ATOM 1222 C CA . LYS A 1 158 ? -15.082 10.822 8.389 1.00 96.75 158 LYS A CA 1
ATOM 1223 C C . LYS A 1 158 ? -14.459 9.488 7.969 1.00 96.75 158 LYS A C 1
ATOM 1225 O O . LYS A 1 158 ? -14.949 8.455 8.403 1.00 96.75 158 LYS A O 1
ATOM 1230 N N . GLY A 1 159 ? -13.369 9.520 7.201 1.00 96.12 159 GLY A N 1
ATOM 1231 C CA . GLY A 1 159 ? -12.658 8.312 6.773 1.00 96.12 159 GLY A CA 1
ATOM 1232 C C . GLY A 1 159 ? -12.169 7.484 7.958 1.00 96.12 159 GLY A C 1
ATOM 1233 O O . GLY A 1 159 ? -12.515 6.316 8.076 1.00 96.12 159 GLY A O 1
ATOM 1234 N N . LEU A 1 160 ? -11.507 8.116 8.932 1.00 94.81 160 LEU A N 1
ATOM 1235 C CA . LEU A 1 160 ? -11.023 7.433 10.137 1.00 94.81 160 LEU A CA 1
ATOM 1236 C C . LEU A 1 160 ? -12.150 6.791 10.963 1.00 94.81 160 LEU A C 1
ATOM 1238 O O . LEU A 1 160 ? -11.953 5.721 11.527 1.00 94.81 160 LEU A O 1
ATOM 1242 N N . ARG A 1 161 ? -13.342 7.405 11.021 1.00 92.62 161 ARG A N 1
ATOM 1243 C CA . ARG A 1 161 ? -14.521 6.798 11.671 1.00 92.62 161 ARG A CA 1
ATOM 1244 C C . ARG A 1 161 ? -15.046 5.575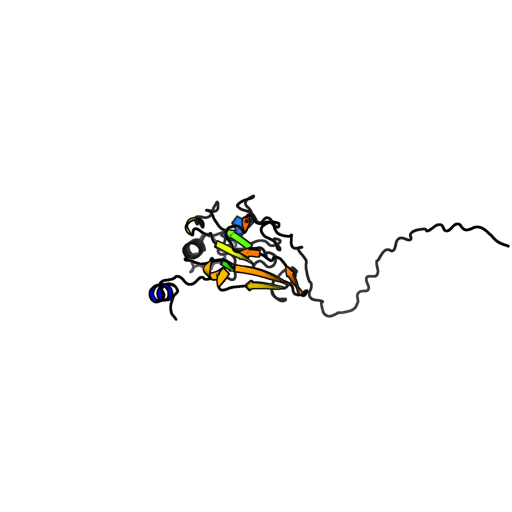 10.924 1.00 92.62 161 ARG A C 1
ATOM 1246 O O . ARG A 1 161 ? -15.605 4.692 11.560 1.00 92.62 161 ARG A O 1
ATOM 1253 N N . ASN A 1 162 ? -14.853 5.537 9.611 1.00 93.44 162 ASN A N 1
ATOM 1254 C CA . ASN A 1 162 ? -15.276 4.443 8.745 1.00 93.44 162 ASN A CA 1
ATOM 1255 C C . ASN A 1 162 ? -14.164 3.407 8.512 1.00 93.44 162 ASN A C 1
ATOM 1257 O O . ASN A 1 162 ? -14.382 2.452 7.775 1.00 93.44 162 ASN A O 1
ATOM 1261 N N . GLY A 1 163 ? -12.977 3.593 9.102 1.00 93.50 163 GLY A N 1
ATOM 1262 C CA . GLY A 1 163 ? -11.820 2.737 8.845 1.00 93.50 163 GLY A CA 1
ATOM 1263 C C . GLY A 1 163 ? -11.281 2.849 7.415 1.00 93.50 163 GLY A C 1
ATOM 1264 O O . GLY A 1 163 ? -10.727 1.881 6.910 1.00 93.50 163 GLY A O 1
ATOM 1265 N N . THR A 1 164 ? -11.456 3.999 6.757 1.00 96.62 164 THR A N 1
ATOM 1266 C CA . THR A 1 164 ? -11.018 4.229 5.374 1.00 96.62 164 THR A CA 1
ATOM 1267 C C . THR A 1 164 ? -10.000 5.359 5.269 1.00 96.62 164 THR A C 1
ATOM 1269 O O . THR A 1 164 ? -9.979 6.290 6.083 1.00 96.62 164 THR A O 1
ATOM 1272 N N . LEU A 1 165 ? -9.181 5.308 4.221 1.00 97.81 165 LEU A N 1
ATOM 1273 C CA . LEU A 1 165 ? -8.213 6.346 3.862 1.00 97.81 165 LEU A CA 1
ATOM 1274 C C . LEU A 1 165 ? -8.268 6.601 2.362 1.00 97.81 165 LEU A C 1
ATOM 1276 O O . LEU A 1 165 ? -8.434 5.658 1.597 1.00 97.81 165 LEU A O 1
ATOM 1280 N N . ASP A 1 166 ? -8.071 7.845 1.945 1.00 98.38 166 ASP A N 1
ATOM 1281 C CA . ASP A 1 166 ? -7.793 8.135 0.540 1.00 98.38 166 ASP A CA 1
ATOM 1282 C C . ASP A 1 166 ? -6.276 8.175 0.339 1.00 98.38 166 ASP A C 1
ATOM 1284 O O . ASP A 1 166 ? -5.527 8.600 1.225 1.00 98.38 166 ASP A O 1
ATOM 1288 N N . THR A 1 167 ? -5.802 7.720 -0.815 1.00 98.25 167 THR A N 1
ATOM 1289 C CA . THR A 1 167 ? -4.381 7.786 -1.159 1.00 98.25 167 THR A CA 1
ATOM 1290 C C . THR A 1 167 ? -4.183 7.975 -2.654 1.00 98.25 167 THR A C 1
ATOM 1292 O O . THR A 1 167 ? -4.994 7.541 -3.468 1.00 98.25 167 THR A O 1
ATOM 1295 N N . HIS A 1 168 ? -3.103 8.657 -3.012 1.00 98.00 168 HIS A N 1
ATOM 1296 C CA . HIS A 1 168 ? -2.689 8.914 -4.386 1.00 98.00 168 HIS A CA 1
ATOM 1297 C C . HIS A 1 168 ? -1.178 9.099 -4.426 1.00 98.00 168 HIS A C 1
ATOM 1299 O O . HIS A 1 168 ? -0.542 9.319 -3.394 1.00 98.00 168 HIS A O 1
ATOM 1305 N N . THR A 1 169 ? -0.605 9.036 -5.618 1.00 97.19 169 THR A N 1
ATOM 1306 C CA . THR A 1 169 ? 0.802 9.353 -5.841 1.00 97.19 169 THR A CA 1
ATOM 1307 C C . THR A 1 169 ? 0.915 10.723 -6.497 1.00 97.19 169 THR A C 1
ATOM 1309 O O . THR A 1 169 ? 0.261 10.964 -7.508 1.00 97.19 169 THR A O 1
ATOM 1312 N N . MET A 1 170 ? 1.753 11.605 -5.951 1.00 96.38 170 MET A N 1
ATOM 1313 C CA . MET A 1 170 ? 2.212 12.797 -6.668 1.00 96.38 170 MET A CA 1
ATOM 1314 C C . MET A 1 170 ? 3.548 12.489 -7.331 1.00 96.38 170 MET A C 1
ATOM 1316 O O . MET A 1 170 ? 4.496 12.093 -6.653 1.00 96.38 170 MET A O 1
ATOM 1320 N N . LEU A 1 171 ? 3.607 12.635 -8.649 1.00 95.38 171 LEU A N 1
ATOM 1321 C CA . LEU A 1 171 ? 4.816 12.435 -9.437 1.00 95.38 171 LEU A CA 1
ATOM 1322 C C . LEU A 1 171 ? 5.674 13.700 -9.444 1.00 95.38 171 LEU A C 1
ATOM 1324 O O . LEU A 1 171 ? 5.171 14.813 -9.308 1.00 95.38 171 LEU A O 1
ATOM 1328 N N . GLU A 1 172 ? 6.972 13.545 -9.690 1.00 92.94 172 GLU A N 1
ATOM 1329 C CA . GLU A 1 172 ? 7.901 14.673 -9.862 1.00 92.94 172 GLU A CA 1
ATOM 1330 C C . GLU A 1 172 ? 7.547 15.573 -11.060 1.00 92.94 172 GLU A C 1
ATOM 1332 O O . GLU A 1 172 ? 7.983 16.718 -11.134 1.00 92.94 172 GLU A O 1
ATOM 1337 N N . THR A 1 173 ? 6.731 15.068 -11.991 1.00 91.31 173 THR A N 1
ATOM 1338 C CA . THR A 1 173 ? 6.151 15.835 -13.102 1.00 91.31 173 THR A CA 1
ATOM 1339 C C . THR A 1 173 ? 5.045 16.795 -12.647 1.00 91.31 173 THR A C 1
ATOM 1341 O O . THR A 1 173 ? 4.584 17.611 -13.442 1.00 91.31 173 THR A O 1
ATOM 1344 N N . GLY A 1 174 ? 4.598 16.694 -11.391 1.00 92.94 174 GLY A N 1
ATOM 1345 C CA . GLY A 1 174 ? 3.444 17.402 -10.836 1.00 92.94 174 GLY A CA 1
ATOM 1346 C C . GLY A 1 174 ? 2.105 16.689 -11.057 1.00 92.94 174 GLY A C 1
ATOM 1347 O O . GLY A 1 174 ? 1.079 17.153 -10.562 1.00 92.94 174 GLY A O 1
ATOM 1348 N N . GLU A 1 175 ? 2.089 15.568 -11.780 1.00 95.56 175 GLU A N 1
ATOM 1349 C CA . GLU A 1 175 ? 0.874 14.790 -12.029 1.00 95.56 175 GLU A CA 1
ATOM 1350 C C . GLU A 1 175 ? 0.442 13.997 -10.784 1.00 95.56 175 GLU A C 1
ATOM 1352 O O . GLU A 1 175 ? 1.273 13.445 -10.059 1.00 95.56 175 GLU A O 1
ATOM 1357 N N . VAL A 1 176 ? -0.871 13.907 -10.551 1.00 97.31 176 VAL A N 1
ATOM 1358 C CA . VAL A 1 176 ? -1.462 13.062 -9.505 1.00 97.31 176 VAL A CA 1
ATOM 1359 C C . VAL A 1 176 ? -2.037 11.806 -10.145 1.00 97.31 176 VAL A C 1
ATOM 1361 O O . VAL A 1 176 ? -2.967 11.890 -10.943 1.00 97.31 176 VAL A O 1
ATOM 1364 N N . VAL A 1 177 ? -1.519 10.641 -9.759 1.00 96.88 177 VAL A N 1
ATOM 1365 C CA . VAL A 1 177 ? -1.890 9.340 -10.335 1.00 96.88 177 VAL A CA 1
ATOM 1366 C C . VAL A 1 177 ? -2.307 8.340 -9.257 1.00 96.88 177 VAL A C 1
ATOM 1368 O O . VAL A 1 177 ? -2.023 8.525 -8.071 1.00 96.88 177 VAL A O 1
ATOM 1371 N N . GLY A 1 178 ? -2.985 7.261 -9.662 1.00 95.88 178 GLY A N 1
ATOM 1372 C CA . GLY A 1 178 ? -3.308 6.141 -8.770 1.00 95.88 178 GLY A CA 1
ATOM 1373 C C . GLY A 1 178 ? -4.156 6.546 -7.564 1.00 95.88 178 GLY A C 1
ATOM 1374 O O . GLY A 1 178 ? -3.911 6.075 -6.454 1.00 95.88 178 GLY A O 1
ATOM 1375 N N . LYS A 1 179 ? -5.105 7.469 -7.764 1.00 97.69 179 LYS A N 1
ATOM 1376 C CA . LYS A 1 179 ? -6.004 7.941 -6.710 1.00 97.69 179 LYS A CA 1
ATOM 1377 C C . LYS A 1 179 ? -7.040 6.873 -6.386 1.00 97.69 179 LYS A C 1
ATOM 1379 O O . LYS A 1 179 ? -7.844 6.516 -7.241 1.00 97.69 179 LYS A O 1
ATOM 1384 N N . VAL A 1 180 ? -7.041 6.415 -5.141 1.00 97.75 180 VAL A N 1
ATOM 1385 C CA . VAL A 1 180 ? -7.907 5.335 -4.671 1.00 97.75 180 VAL A CA 1
ATOM 1386 C C . VAL A 1 180 ? -8.400 5.595 -3.251 1.00 97.75 180 VAL A C 1
ATOM 1388 O O . VAL A 1 180 ? -7.757 6.309 -2.475 1.00 97.75 180 VAL A O 1
ATOM 1391 N N . THR A 1 181 ? -9.522 4.974 -2.892 1.00 97.88 181 THR A N 1
ATOM 1392 C CA . THR A 1 181 ? -9.999 4.916 -1.508 1.00 97.88 181 THR A CA 1
ATOM 1393 C C . THR A 1 181 ? -9.756 3.514 -0.961 1.00 97.88 181 THR A C 1
ATOM 1395 O O . THR A 1 181 ? -10.280 2.525 -1.465 1.00 97.88 181 THR A O 1
ATOM 1398 N N . LEU A 1 182 ? -8.985 3.425 0.117 1.00 97.19 182 LEU A N 1
ATOM 1399 C CA . LEU A 1 182 ? -8.769 2.207 0.886 1.00 97.19 182 LEU A CA 1
ATOM 1400 C C . LEU A 1 182 ? -10.034 1.911 1.703 1.00 97.19 182 LEU A C 1
ATOM 1402 O O . LEU A 1 182 ? -10.216 2.430 2.804 1.00 97.19 182 LEU A O 1
ATOM 1406 N N . ASN A 1 183 ? -10.945 1.128 1.126 1.00 95.31 183 ASN A N 1
ATOM 1407 C CA . ASN A 1 183 ? -12.226 0.738 1.720 1.00 95.31 183 ASN A CA 1
ATOM 1408 C C . ASN A 1 183 ? -12.526 -0.757 1.473 1.00 95.31 183 ASN A C 1
ATOM 1410 O O . ASN A 1 183 ? -11.658 -1.523 1.046 1.00 95.31 183 ASN A O 1
ATOM 1414 N N . SER A 1 184 ? -13.767 -1.169 1.739 1.00 93.00 184 SER A N 1
ATOM 1415 C CA . SER A 1 184 ? -14.237 -2.543 1.565 1.00 93.00 184 SER A CA 1
ATOM 1416 C C . SER A 1 184 ? -14.510 -2.968 0.117 1.00 93.00 184 SER A C 1
ATOM 1418 O O . SER A 1 184 ? -14.818 -4.136 -0.091 1.00 93.00 184 SER A O 1
ATOM 1420 N N . THR A 1 185 ? -14.439 -2.065 -0.858 1.00 93.12 185 THR A N 1
ATOM 1421 C CA . THR A 1 185 ? -14.655 -2.355 -2.287 1.00 93.12 185 THR A CA 1
ATOM 1422 C C . THR A 1 185 ? -13.370 -2.238 -3.101 1.00 93.12 185 THR A C 1
ATOM 1424 O O . THR A 1 185 ? -13.377 -2.537 -4.283 1.00 93.12 185 THR A O 1
ATOM 1427 N N . PHE A 1 186 ? -12.245 -1.874 -2.476 1.00 93.75 186 PHE A N 1
ATOM 1428 C CA . PHE A 1 186 ? -11.010 -1.496 -3.167 1.00 93.75 186 PHE A CA 1
ATOM 1429 C C . PHE A 1 186 ? -10.504 -2.496 -4.229 1.00 93.75 186 PHE A C 1
ATOM 1431 O O . PHE A 1 186 ? -10.079 -2.066 -5.293 1.00 93.75 186 PHE A O 1
ATOM 1438 N N . ASN A 1 187 ? -10.574 -3.810 -3.982 1.00 93.00 187 ASN A N 1
ATOM 1439 C CA . ASN A 1 187 ? -10.167 -4.818 -4.978 1.00 93.00 187 ASN A CA 1
ATOM 1440 C C . ASN A 1 187 ? -11.200 -4.990 -6.112 1.00 93.00 187 ASN A C 1
ATOM 1442 O O . ASN A 1 187 ? -10.892 -5.538 -7.171 1.00 93.00 187 ASN A O 1
ATOM 1446 N N . ASP A 1 188 ? -12.440 -4.569 -5.878 1.00 92.69 188 ASP A N 1
ATOM 1447 C CA . ASP A 1 188 ? -13.574 -4.733 -6.783 1.00 92.69 188 ASP A CA 1
ATOM 1448 C C . ASP A 1 188 ? -13.790 -3.505 -7.678 1.00 92.69 188 ASP A C 1
ATOM 1450 O O . ASP A 1 188 ? -14.269 -3.641 -8.810 1.00 92.69 188 ASP A O 1
ATOM 1454 N N . ASP A 1 189 ? -13.397 -2.335 -7.177 1.00 95.25 189 ASP A N 1
ATOM 1455 C CA . ASP A 1 189 ? -13.463 -1.049 -7.858 1.00 95.25 189 ASP A CA 1
ATOM 1456 C C . ASP A 1 189 ? -12.569 -1.024 -9.113 1.00 95.25 189 ASP A C 1
ATOM 1458 O O . ASP A 1 189 ? -11.527 -1.681 -9.181 1.00 95.25 189 ASP A O 1
ATOM 1462 N N . VAL A 1 190 ? -12.988 -0.255 -10.122 1.00 95.56 190 VAL A N 1
ATOM 1463 C CA . VAL A 1 190 ? -12.265 -0.088 -11.392 1.00 95.56 190 VAL A CA 1
ATOM 1464 C C . VAL A 1 190 ? -11.738 1.339 -11.494 1.00 95.56 190 VAL A C 1
ATOM 1466 O O . VAL A 1 190 ? -12.464 2.302 -11.247 1.00 95.56 190 VAL A O 1
ATOM 1469 N N . TYR A 1 191 ? -10.478 1.457 -11.890 1.00 95.31 191 TYR A N 1
ATOM 1470 C CA . TYR A 1 191 ? -9.709 2.689 -11.964 1.00 95.31 191 TYR A CA 1
ATOM 1471 C C . TYR A 1 191 ? -9.044 2.829 -13.331 1.00 95.31 191 TYR A C 1
ATOM 1473 O O . TYR A 1 191 ? -8.785 1.844 -14.030 1.00 95.31 191 TYR A O 1
ATOM 1481 N N . ASP A 1 192 ? -8.694 4.067 -13.675 1.00 94.00 192 ASP A N 1
ATOM 1482 C CA . ASP A 1 192 ? -7.836 4.335 -14.821 1.00 94.00 192 ASP A CA 1
ATOM 1483 C C . ASP A 1 192 ? -6.442 3.738 -14.595 1.00 94.00 192 ASP A C 1
ATOM 1485 O O . ASP A 1 192 ? -5.833 3.872 -13.526 1.00 94.00 192 ASP A O 1
ATOM 1489 N N . THR A 1 193 ? -5.909 3.089 -15.629 1.00 91.31 193 THR A N 1
ATOM 1490 C CA . THR A 1 193 ? -4.549 2.553 -15.585 1.00 91.31 193 THR A CA 1
ATOM 1491 C C . THR A 1 193 ? -3.535 3.687 -15.587 1.00 91.31 193 THR A C 1
ATOM 1493 O O . THR A 1 193 ? -3.611 4.600 -16.408 1.00 91.31 193 THR A O 1
ATOM 1496 N N . VAL A 1 194 ? -2.527 3.581 -14.729 1.00 92.50 194 VAL A N 1
ATOM 1497 C CA . VAL A 1 194 ? -1.417 4.536 -14.669 1.00 92.50 194 VAL A CA 1
ATOM 1498 C C . VAL A 1 194 ? -0.273 4.025 -15.549 1.00 92.50 194 VAL A C 1
ATOM 1500 O O . VAL A 1 194 ? 0.139 2.872 -15.388 1.00 92.50 194 VAL A O 1
ATOM 1503 N N . PRO A 1 195 ? 0.267 4.840 -16.470 1.00 90.81 195 PRO A N 1
ATOM 1504 C CA . PRO A 1 195 ? 1.352 4.404 -17.335 1.00 90.81 195 PRO A CA 1
ATOM 1505 C C . PRO A 1 195 ? 2.644 4.175 -16.539 1.00 90.81 195 PRO A C 1
ATOM 1507 O O . PRO A 1 195 ? 3.010 4.944 -15.650 1.00 90.81 195 PRO A O 1
ATOM 1510 N N . ASN A 1 196 ? 3.378 3.122 -16.901 1.00 93.94 196 ASN A N 1
ATOM 1511 C CA . ASN A 1 196 ? 4.713 2.854 -16.374 1.00 93.94 196 ASN A CA 1
ATOM 1512 C C . ASN A 1 196 ? 5.742 3.761 -17.068 1.00 93.94 196 ASN A C 1
ATOM 1514 O O . ASN A 1 196 ? 6.410 3.364 -18.026 1.00 93.94 196 ASN A O 1
ATOM 1518 N N . VAL A 1 197 ? 5.816 5.009 -16.612 1.00 92.50 197 VAL A N 1
ATOM 1519 C CA . VAL A 1 197 ? 6.757 6.010 -17.119 1.00 92.50 197 VAL A CA 1
ATOM 1520 C C . VAL A 1 197 ? 8.068 5.994 -16.335 1.00 92.50 197 VAL A C 1
ATOM 1522 O O . VAL A 1 197 ? 8.122 5.664 -15.147 1.00 92.50 197 VAL A O 1
ATOM 1525 N N . LYS A 1 198 ? 9.145 6.367 -17.027 1.00 92.31 198 LYS A N 1
ATOM 1526 C CA . LYS A 1 198 ? 10.496 6.441 -16.479 1.00 92.31 198 LYS A CA 1
ATOM 1527 C C . LYS A 1 198 ? 11.045 7.851 -16.611 1.00 92.31 198 LYS A C 1
ATOM 1529 O O . LYS A 1 198 ? 10.798 8.522 -17.609 1.00 92.31 198 LYS A O 1
ATOM 1534 N N . THR A 1 199 ? 11.827 8.266 -15.631 1.00 89.31 199 THR A N 1
ATOM 1535 C CA . THR A 1 199 ? 12.579 9.520 -15.651 1.00 89.31 199 THR A CA 1
ATOM 1536 C C . THR A 1 199 ? 14.056 9.227 -15.431 1.00 89.31 199 THR A C 1
ATOM 1538 O O . THR A 1 199 ? 14.453 8.214 -14.847 1.00 89.31 199 THR A O 1
ATOM 1541 N N . PHE A 1 200 ? 14.906 10.089 -15.965 1.00 85.81 200 PHE A N 1
ATOM 1542 C CA . PHE A 1 200 ? 16.348 9.907 -15.935 1.00 85.81 200 PHE A CA 1
ATOM 1543 C C . PHE A 1 200 ? 16.956 11.163 -15.342 1.00 85.81 200 PHE A C 1
ATOM 1545 O O . PHE A 1 200 ? 16.539 12.268 -15.684 1.00 85.81 200 PHE A O 1
ATOM 1552 N N . MET A 1 201 ? 17.946 10.996 -14.466 1.00 71.94 201 MET A N 1
ATOM 1553 C CA . MET A 1 201 ? 18.765 12.133 -14.077 1.00 71.94 201 MET A CA 1
ATOM 1554 C C . MET A 1 201 ? 19.504 12.598 -15.337 1.00 71.94 201 MET A C 1
ATOM 1556 O O . MET A 1 201 ? 20.201 11.776 -15.944 1.00 71.94 201 MET A O 1
ATOM 1560 N N . PRO A 1 202 ? 19.359 13.862 -15.766 1.00 64.81 202 PRO A N 1
ATOM 1561 C CA . PRO A 1 202 ? 20.215 14.383 -16.812 1.00 64.81 202 PRO A CA 1
ATOM 1562 C C . PRO A 1 202 ? 21.643 14.323 -16.271 1.00 64.81 202 PRO A C 1
ATOM 1564 O O . PRO A 1 202 ? 21.987 15.022 -15.318 1.00 64.81 202 PRO A O 1
ATOM 1567 N N . LEU A 1 203 ? 22.470 13.444 -16.838 1.00 62.22 203 LEU A N 1
ATOM 1568 C CA . LEU A 1 203 ? 23.903 13.509 -16.595 1.00 62.22 203 LEU A CA 1
ATOM 1569 C C . LEU A 1 203 ? 24.340 14.897 -17.058 1.00 62.22 203 LEU A C 1
ATOM 1571 O O . LEU A 1 203 ? 24.024 15.290 -18.184 1.00 62.22 203 LEU A O 1
ATOM 1575 N N . SER A 1 204 ? 25.012 15.646 -16.180 1.00 56.59 204 SER A N 1
ATOM 1576 C CA . SER A 1 204 ? 25.634 16.929 -16.506 1.00 56.59 204 SER A CA 1
ATOM 1577 C C . SER A 1 204 ? 26.276 16.800 -17.879 1.00 56.59 204 SER A C 1
ATOM 1579 O O . SER A 1 204 ? 27.052 15.864 -18.069 1.00 56.59 204 SER A O 1
ATOM 1581 N N . ALA A 1 205 ? 25.902 17.661 -18.829 1.00 52.81 205 ALA A N 1
ATOM 1582 C CA . ALA A 1 205 ? 26.285 17.557 -20.234 1.00 52.81 205 ALA A CA 1
ATOM 1583 C C . ALA A 1 205 ? 27.814 17.486 -20.400 1.00 52.81 205 ALA A C 1
ATOM 1585 O O . ALA A 1 205 ? 28.506 18.485 -20.588 1.00 52.81 205 ALA A O 1
ATOM 1586 N N . GLY A 1 206 ? 28.355 16.275 -20.319 1.00 49.38 206 GLY A N 1
ATOM 1587 C CA . GLY A 1 206 ? 29.728 15.943 -20.631 1.00 49.38 206 GLY A CA 1
ATOM 1588 C C . GLY A 1 206 ? 29.819 15.747 -22.130 1.00 49.38 206 GLY A C 1
ATOM 1589 O O . GLY A 1 206 ? 29.812 14.613 -22.586 1.00 49.38 206 GLY A O 1
ATOM 1590 N N . LYS A 1 207 ? 29.896 16.873 -22.852 1.00 41.81 207 LYS A N 1
ATOM 1591 C CA . LYS A 1 207 ? 29.960 17.011 -24.317 1.00 41.81 207 LYS A CA 1
ATOM 1592 C C . LYS A 1 207 ? 28.725 16.488 -25.059 1.00 41.81 207 LYS A C 1
ATOM 1594 O O . LYS A 1 207 ? 28.386 15.313 -25.005 1.00 41.81 207 LYS A O 1
ATOM 1599 N N . GLU A 1 208 ? 28.099 17.387 -25.818 1.00 43.88 208 GLU A N 1
ATOM 1600 C CA . GLU A 1 208 ? 27.210 17.028 -26.921 1.00 43.88 208 GLU A CA 1
ATOM 1601 C C . GLU A 1 208 ? 27.830 15.896 -27.753 1.00 43.88 208 GLU A C 1
ATOM 1603 O O . GLU A 1 208 ? 28.858 16.074 -28.407 1.00 43.88 208 GLU A O 1
ATOM 1608 N N . LEU A 1 209 ? 27.187 14.734 -27.752 1.00 41.44 209 LEU A N 1
ATOM 1609 C CA . LEU A 1 209 ? 27.226 13.836 -28.895 1.00 41.44 209 LEU A CA 1
ATOM 1610 C C . LEU A 1 209 ? 25.977 14.153 -29.706 1.00 41.44 209 LEU A C 1
ATOM 1612 O O . LEU A 1 209 ? 24.870 13.720 -29.392 1.00 41.44 209 LEU A O 1
ATOM 1616 N N . THR A 1 210 ? 26.175 14.977 -30.727 1.00 42.28 210 THR A N 1
ATOM 1617 C CA . THR A 1 210 ? 25.222 15.227 -31.801 1.00 42.28 210 THR A CA 1
ATOM 1618 C C . THR A 1 210 ? 24.820 13.899 -32.443 1.00 42.28 210 THR A C 1
ATOM 1620 O O . THR A 1 210 ? 25.527 13.351 -33.282 1.00 42.28 210 THR A O 1
ATOM 1623 N N . SER A 1 211 ? 23.658 13.371 -32.062 1.00 39.50 211 SER A N 1
ATOM 1624 C CA . SER A 1 211 ? 22.973 12.328 -32.827 1.00 39.50 211 SER A CA 1
ATOM 1625 C C . SER A 1 211 ? 21.818 12.968 -33.588 1.00 39.50 211 SER A C 1
ATOM 1627 O O . SER A 1 211 ? 20.663 12.954 -33.165 1.00 39.50 211 SER A O 1
ATOM 1629 N N . LEU A 1 212 ? 22.153 13.593 -34.716 1.00 47.16 212 LEU A N 1
ATOM 1630 C CA . LEU A 1 212 ? 21.186 13.898 -35.763 1.00 47.16 212 LEU A CA 1
ATOM 1631 C C . LEU A 1 212 ? 20.983 12.628 -36.588 1.00 47.16 212 LEU A C 1
ATOM 1633 O O . LEU A 1 212 ? 21.780 12.312 -37.465 1.00 47.16 212 LEU A O 1
ATOM 1637 N N . ALA A 1 213 ? 19.898 11.911 -36.316 1.00 36.47 213 ALA A N 1
ATOM 1638 C CA . ALA A 1 213 ? 19.340 10.942 -37.252 1.00 36.47 213 ALA A CA 1
ATOM 1639 C C . ALA A 1 213 ? 17.813 10.877 -37.110 1.00 36.47 213 ALA A C 1
ATOM 1641 O O . ALA A 1 213 ? 17.232 9.822 -36.870 1.00 36.47 213 ALA A O 1
ATOM 1642 N N . VAL A 1 214 ? 17.143 12.021 -37.283 1.00 39.62 214 VAL A N 1
ATOM 1643 C CA . VAL A 1 214 ? 15.746 12.009 -37.730 1.00 39.62 214 VAL A CA 1
ATOM 1644 C C . VAL A 1 214 ? 15.786 11.837 -39.244 1.00 39.62 214 VAL A C 1
ATOM 1646 O O . VAL A 1 214 ? 16.120 12.755 -39.989 1.00 39.62 214 VAL A O 1
ATOM 1649 N N . THR A 1 215 ? 15.485 10.628 -39.702 1.00 37.06 215 THR A N 1
ATOM 1650 C CA . THR A 1 215 ? 15.244 10.347 -41.116 1.00 37.06 215 THR A CA 1
ATOM 1651 C C . THR A 1 215 ? 13.901 10.960 -41.512 1.00 37.06 215 THR A C 1
ATOM 1653 O O . THR A 1 215 ? 12.846 10.352 -41.355 1.00 37.06 215 THR A O 1
ATOM 1656 N N . LEU A 1 216 ? 13.924 12.190 -42.032 1.00 36.53 216 LEU A N 1
ATOM 1657 C CA . LEU A 1 216 ? 12.792 12.732 -42.781 1.00 36.53 216 LEU A CA 1
ATOM 1658 C C . LEU A 1 216 ? 12.705 11.978 -44.117 1.00 36.53 216 LEU A C 1
ATOM 1660 O O . LEU A 1 216 ? 13.561 12.133 -44.987 1.00 36.53 216 LEU A O 1
ATOM 1664 N N . ARG A 1 217 ? 11.672 11.150 -44.293 1.00 38.03 217 ARG A N 1
ATOM 1665 C CA . ARG A 1 217 ? 11.266 10.686 -45.627 1.00 38.03 217 ARG A CA 1
ATOM 1666 C C . ARG A 1 217 ? 10.539 11.837 -46.336 1.00 38.03 217 ARG A C 1
ATOM 1668 O O . ARG A 1 217 ? 9.624 12.398 -45.735 1.00 38.03 217 ARG A O 1
ATOM 1675 N N . PRO A 1 218 ? 10.882 12.192 -47.586 1.00 38.31 218 PRO A N 1
ATOM 1676 C CA . PRO A 1 218 ? 10.151 13.216 -48.315 1.00 38.31 218 PRO A CA 1
ATOM 1677 C C . PRO A 1 218 ? 8.821 12.634 -48.809 1.00 38.31 218 PRO A C 1
ATOM 1679 O O . PRO A 1 218 ? 8.795 11.626 -49.515 1.00 38.31 218 PRO A O 1
ATOM 1682 N N . ALA A 1 219 ? 7.711 13.275 -48.449 1.00 39.69 219 ALA A N 1
ATOM 1683 C CA . ALA A 1 219 ? 6.455 13.092 -49.161 1.00 39.69 219 ALA A CA 1
ATOM 1684 C C . ALA A 1 219 ? 6.549 13.880 -50.476 1.00 39.69 219 ALA A C 1
ATOM 1686 O O . ALA A 1 219 ? 6.627 15.108 -50.463 1.00 39.69 219 ALA A O 1
ATOM 1687 N N . LEU A 1 220 ? 6.575 13.174 -51.611 1.00 35.91 220 LEU A N 1
ATOM 1688 C CA . LEU A 1 220 ? 6.356 13.784 -52.919 1.00 35.91 220 LEU A CA 1
ATOM 1689 C C . LEU A 1 220 ? 4.919 14.316 -52.972 1.00 35.91 220 LEU A C 1
ATOM 1691 O O . LEU A 1 220 ? 3.974 13.545 -53.127 1.00 35.91 220 LEU A O 1
ATOM 1695 N N . ALA A 1 221 ? 4.757 15.632 -52.866 1.00 39.03 221 ALA A N 1
ATOM 1696 C CA . ALA A 1 221 ? 3.550 16.311 -53.309 1.00 39.03 221 ALA A CA 1
ATOM 1697 C C . ALA A 1 221 ? 3.740 16.697 -54.782 1.00 39.03 221 ALA A C 1
ATOM 1699 O O . ALA A 1 221 ? 4.514 17.594 -55.114 1.00 39.03 221 ALA A O 1
ATOM 1700 N N . VAL A 1 222 ? 3.053 15.979 -55.670 1.00 37.75 222 VAL A N 1
ATOM 1701 C CA . VAL A 1 222 ? 2.881 16.363 -57.073 1.00 37.75 222 VAL A CA 1
ATOM 1702 C C . VAL A 1 222 ? 1.930 17.557 -57.097 1.00 37.75 222 VAL A C 1
ATOM 1704 O O . VAL A 1 222 ? 0.741 17.400 -56.829 1.00 37.75 222 VAL A O 1
ATOM 1707 N N . LEU A 1 223 ? 2.445 18.749 -57.401 1.00 37.34 223 LEU A N 1
ATOM 1708 C CA . LEU A 1 223 ? 1.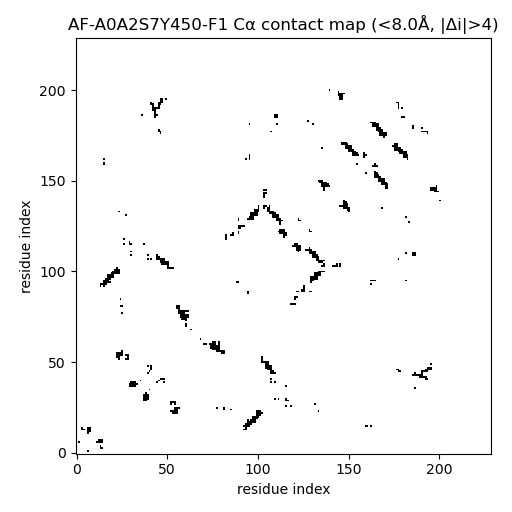616 19.913 -57.701 1.00 37.34 223 LEU A CA 1
ATOM 1709 C C . LEU A 1 223 ? 1.559 20.077 -59.222 1.00 37.34 223 LEU A C 1
ATOM 1711 O O . LEU A 1 223 ? 2.488 20.584 -59.847 1.00 37.34 223 LEU A O 1
ATOM 1715 N N . ALA A 1 224 ? 0.465 19.608 -59.815 1.00 42.50 224 ALA A N 1
ATOM 1716 C CA . ALA A 1 224 ? 0.068 20.017 -61.149 1.00 42.50 224 ALA A CA 1
ATOM 1717 C C . ALA A 1 224 ? -0.651 21.365 -61.035 1.00 42.50 224 ALA A C 1
ATOM 1719 O O . ALA A 1 224 ? -1.686 21.448 -60.375 1.00 42.50 224 ALA A O 1
ATOM 1720 N N . LEU A 1 225 ? -0.145 22.401 -61.704 1.00 36.06 225 LEU A N 1
ATOM 1721 C CA . LEU A 1 225 ? -1.010 23.473 -62.181 1.00 36.06 225 LEU A CA 1
ATOM 1722 C C . LEU A 1 225 ? -0.473 24.044 -63.494 1.00 36.06 225 LEU A C 1
ATOM 1724 O O . LEU A 1 225 ? 0.628 24.582 -63.574 1.00 36.06 225 LEU A O 1
ATOM 1728 N N . LEU A 1 226 ? -1.287 23.840 -64.525 1.00 41.84 226 LEU A N 1
ATOM 1729 C CA . LEU A 1 226 ? -1.218 24.466 -65.834 1.00 41.84 226 LEU A CA 1
ATOM 1730 C C . LEU A 1 226 ? -1.505 25.981 -65.753 1.00 41.84 226 LEU A C 1
ATOM 1732 O O . LEU A 1 226 ? -2.193 26.424 -64.837 1.00 41.84 226 LEU A O 1
ATOM 1736 N N . LEU A 1 227 ? -1.125 26.667 -66.845 1.00 37.06 227 LEU A N 1
ATOM 1737 C CA . LEU A 1 227 ? -1.670 27.925 -67.396 1.00 37.06 227 LEU A CA 1
ATOM 1738 C C . LEU A 1 227 ? -1.113 29.245 -66.824 1.00 37.06 227 LEU A C 1
ATOM 1740 O O . LEU A 1 227 ? -1.552 29.707 -65.779 1.00 37.06 227 LEU A O 1
ATOM 1744 N N . LEU A 1 228 ? -0.236 29.929 -67.575 1.00 38.12 228 LEU A N 1
ATOM 1745 C CA . LEU A 1 228 ? -0.594 30.969 -68.565 1.00 38.12 228 LEU A CA 1
ATOM 1746 C C . LEU A 1 228 ? 0.643 31.779 -69.013 1.00 38.12 228 LEU A C 1
ATOM 1748 O O . LEU A 1 228 ? 1.432 32.196 -68.169 1.00 38.12 228 LEU A O 1
ATOM 1752 N N . LEU A 1 229 ? 0.662 32.068 -70.326 1.00 39.44 229 LEU A N 1
ATOM 1753 C CA . LEU A 1 229 ? 1.564 32.914 -71.138 1.00 39.44 229 LEU A CA 1
ATOM 1754 C C . LEU A 1 229 ? 2.838 32.244 -71.673 1.00 39.44 229 LEU A C 1
ATOM 1756 O O . LEU A 1 229 ? 3.835 32.119 -70.934 1.00 39.44 229 LEU A O 1
#

InterPro domains:
  IPR029052 Metallo-dependent phosphatase-like [SSF56300] (6-151)

Solvent-accessible surface area (backbone atoms only — not comparable to full-atom values): 13677 Å² total; per-residue (Å²): 134,83,50,68,66,58,46,18,73,74,67,78,45,77,67,66,41,74,47,78,45,60,54,38,54,49,64,59,55,52,38,56,70,35,67,95,96,33,36,72,43,42,43,40,23,25,31,34,82,75,46,78,70,75,24,47,39,47,59,41,48,90,81,59,52,96,86,52,83,73,81,59,90,54,77,20,57,80,59,65,73,44,49,70,55,53,46,51,56,43,69,40,77,57,44,44,33,42,37,21,44,81,37,47,34,34,36,26,47,48,66,42,45,54,66,44,91,98,47,100,49,56,22,42,84,48,70,75,25,39,33,41,29,41,31,40,32,50,74,93,67,84,70,87,40,50,44,36,24,41,56,46,79,48,81,44,79,68,32,51,75,71,58,28,39,38,34,29,31,43,33,75,89,71,49,78,42,49,73,46,58,51,54,94,51,38,74,76,43,81,51,73,68,41,79,84,51,68,50,74,83,80,71,76,85,80,66,89,76,85,79,87,76,82,81,80,76,84,80,85,77,85,80,88,80,85,89,86,138

Foldseek 3Di:
DDDQVRVCVVPVDGFADEAEDAAAACQVQQQCDDPQVRHDDCQLWAAFDDFHHQGPQFQDDLPDDVPDPPPDVPSDGRNCPCLVVLQCQLPDANHLEYEYEDGQRDFTKDFQQADGPPHPHGSVVSVLGYIYGYWHNADPDDDDFFFHWTKDWADDPVQSVQSKIWIWTQTPVRDTHRTFMSGSCSNVDGDDHDDRDGDDDPDDCPDDPDPPDPPDDDDDDDDDDDDDD

Radius of gyration: 24.4 Å; Cα contacts (8 Å, |Δi|>4): 406; chains: 1; bounding box: 45×56×100 Å

Organism: Beauveria bassiana (NCBI:txid176275)

pLDDT: mean 82.55, std 19.23, range [35.91, 98.38]

Secondary structure (DSSP, 8-state):
---HHHHHHHHSSPPPEEEEESSPPHHHHHHTTBTTTBS--TTTS-S-B-S----TT-S--TT--TT-----S-------TTHHHHHHHHHSTTEEEEEE-S-TTB--EEEE-SPPTT----SGGGSS-EEEEE----SS-SS--BPPEEEEEE--HHHHHHT-EEEEEEETTS-EEEEEEESTTTTT---PPPP--B--------S----------------------

Sequence (229 aa):
MATSRQLADQYGRVVPSIAFVHIPIHAAAVLKKQGPGGHVDLQRHPSINDDKINGQSHGWPRNANANNTTRTGDRGGYTRRDVPFMQALVATPCLIGLFYGHDHGNTWCYRWTDKLDGLDVDAGVAGAGLHLCYGQHTDYGGYGYWVRGERQIVATRKGLRNGTLDTHTMLETGEVVGKVTLNSTFNDDVYDTVPNVKTFMPLSAGKELTSLAVTLRPALAVLALLLLL

Mean predicted aligned error: 10.36 Å